Protein AF-A0A497KRP1-F1 (afdb_monomer_lite)

Structure (mmCIF, N/CA/C/O backbone):
data_AF-A0A497KRP1-F1
#
_entry.id   AF-A0A497KRP1-F1
#
loop_
_atom_site.group_PDB
_atom_site.id
_atom_site.type_symbol
_atom_site.label_atom_id
_atom_site.label_alt_id
_atom_site.label_comp_id
_atom_site.label_asym_id
_atom_site.label_entity_id
_atom_site.label_seq_id
_atom_site.pdbx_PDB_ins_code
_atom_site.Cartn_x
_atom_site.Cartn_y
_atom_site.Cartn_z
_atom_site.occupancy
_atom_site.B_iso_or_equiv
_atom_site.auth_seq_id
_atom_site.auth_comp_id
_atom_site.auth_asym_id
_atom_site.auth_atom_id
_atom_site.pdbx_PDB_model_num
ATOM 1 N N . ALA A 1 1 ? 37.154 -18.684 -11.028 1.00 50.41 1 ALA A N 1
ATOM 2 C CA . ALA A 1 1 ? 38.562 -18.738 -10.590 1.00 50.41 1 ALA A CA 1
ATOM 3 C C . ALA A 1 1 ? 39.381 -19.399 -11.695 1.00 50.41 1 ALA A C 1
ATOM 5 O O . ALA A 1 1 ? 39.133 -20.554 -12.005 1.00 50.41 1 ALA A O 1
ATOM 6 N N . GLN A 1 2 ? 40.271 -18.653 -12.354 1.00 56.44 2 GLN A N 1
ATOM 7 C CA . GLN A 1 2 ? 41.073 -19.099 -13.508 1.00 56.44 2 GLN A CA 1
ATOM 8 C C . GLN A 1 2 ? 42.288 -19.962 -13.089 1.00 56.44 2 GLN A C 1
ATOM 10 O O . GLN A 1 2 ? 43.414 -19.654 -13.456 1.00 56.44 2 GLN A O 1
ATOM 15 N N . GLY A 1 3 ? 42.087 -20.999 -12.268 1.00 60.97 3 GLY A N 1
ATOM 16 C CA . GLY A 1 3 ? 43.097 -22.048 -12.039 1.00 60.97 3 GLY A CA 1
ATOM 17 C C . GLY A 1 3 ? 44.473 -21.628 -11.487 1.00 60.97 3 GLY A C 1
ATOM 18 O O . GLY A 1 3 ? 45.432 -22.361 -11.693 1.00 60.97 3 GLY A O 1
ATOM 19 N N . LYS A 1 4 ? 44.608 -20.478 -10.809 1.00 7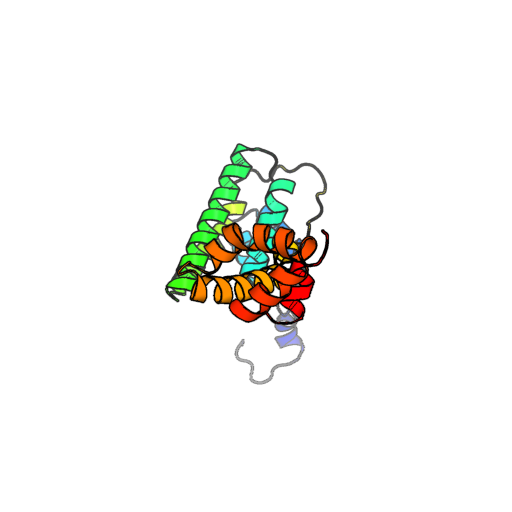1.50 4 LYS A N 1
ATOM 20 C CA . LYS A 1 4 ? 45.871 -20.051 -10.173 1.00 71.50 4 LYS A CA 1
ATOM 21 C C . LYS A 1 4 ? 45.960 -20.546 -8.724 1.00 71.50 4 LYS A C 1
ATOM 23 O O . LYS A 1 4 ? 44.996 -20.394 -7.979 1.00 71.50 4 LYS A O 1
ATOM 28 N N . GLU A 1 5 ? 47.126 -21.052 -8.316 1.00 73.06 5 GLU A N 1
ATOM 29 C CA . GLU A 1 5 ? 47.399 -21.511 -6.938 1.00 73.06 5 GLU A CA 1
ATOM 30 C C . GLU A 1 5 ? 47.627 -20.363 -5.934 1.00 73.06 5 GLU A C 1
ATOM 32 O O . GLU A 1 5 ? 47.455 -20.549 -4.733 1.00 73.06 5 GLU A O 1
ATOM 37 N N . ILE A 1 6 ? 47.970 -19.157 -6.408 1.00 76.75 6 ILE A N 1
ATOM 38 C CA . ILE A 1 6 ? 48.164 -17.959 -5.577 1.00 76.75 6 ILE A CA 1
ATOM 39 C C . ILE A 1 6 ? 47.426 -16.785 -6.228 1.00 76.75 6 ILE A C 1
ATOM 41 O O . ILE A 1 6 ? 47.670 -16.460 -7.391 1.00 76.75 6 ILE A O 1
ATOM 45 N N . LEU A 1 7 ? 46.529 -16.143 -5.476 1.00 74.00 7 LEU A N 1
ATOM 46 C CA . LEU A 1 7 ? 45.742 -14.988 -5.920 1.00 74.00 7 LEU A CA 1
ATOM 47 C C . LEU A 1 7 ? 46.364 -13.684 -5.402 1.00 74.00 7 LEU A C 1
ATOM 49 O O . LEU A 1 7 ? 46.589 -13.543 -4.200 1.00 74.00 7 LEU A O 1
ATOM 53 N N . ARG A 1 8 ? 46.617 -12.717 -6.294 1.00 81.69 8 ARG A N 1
ATOM 54 C CA . ARG A 1 8 ? 47.065 -11.357 -5.938 1.00 81.69 8 ARG A CA 1
ATOM 55 C C . ARG A 1 8 ? 45.889 -10.377 -5.970 1.00 81.69 8 ARG A C 1
ATOM 57 O O . ARG A 1 8 ? 44.869 -10.640 -6.599 1.00 81.69 8 ARG A O 1
ATOM 64 N N . PHE A 1 9 ? 46.031 -9.221 -5.314 1.00 69.06 9 PHE A N 1
ATOM 65 C CA . PHE A 1 9 ? 44.979 -8.189 -5.244 1.00 69.06 9 PHE A CA 1
ATOM 66 C C . PHE A 1 9 ? 44.456 -7.766 -6.629 1.00 69.06 9 PHE A C 1
ATOM 68 O O . PHE A 1 9 ? 43.258 -7.571 -6.811 1.00 69.06 9 PHE A O 1
ATOM 75 N N . GLU A 1 10 ? 45.341 -7.685 -7.621 1.00 76.50 10 GLU A N 1
ATOM 76 C CA . GLU A 1 10 ? 45.006 -7.342 -9.007 1.00 76.50 10 GLU A CA 1
ATOM 77 C C . GLU A 1 10 ? 44.124 -8.406 -9.686 1.00 76.50 10 GLU A C 1
ATOM 79 O O . GLU A 1 10 ? 43.201 -8.057 -10.421 1.00 76.50 10 GLU A O 1
ATOM 84 N N . ASP A 1 11 ? 44.321 -9.693 -9.368 1.00 75.25 11 ASP A N 1
ATOM 85 C CA . ASP A 1 11 ? 43.540 -10.813 -9.920 1.00 75.25 11 ASP A CA 1
ATOM 86 C C . ASP A 1 11 ? 42.081 -10.819 -9.428 1.00 75.25 11 ASP A C 1
ATOM 88 O O . ASP A 1 11 ? 41.206 -11.427 -10.049 1.00 75.25 11 ASP A O 1
ATOM 92 N N . VAL A 1 12 ? 41.814 -10.140 -8.307 1.00 69.00 12 VAL A N 1
ATOM 93 C CA . VAL A 1 12 ? 40.484 -9.985 -7.697 1.00 69.00 12 VAL A CA 1
ATOM 94 C C . VAL A 1 12 ? 39.969 -8.544 -7.764 1.00 69.00 12 VAL A C 1
ATOM 96 O O . VAL A 1 12 ? 38.875 -8.258 -7.282 1.00 69.00 12 VAL A O 1
ATOM 99 N N . ALA A 1 13 ? 40.699 -7.621 -8.397 1.00 65.25 13 ALA A N 1
ATOM 100 C CA . ALA A 1 13 ? 40.315 -6.211 -8.467 1.00 65.25 13 ALA A CA 1
ATOM 101 C C . ALA A 1 13 ? 39.006 -5.984 -9.245 1.00 65.25 13 ALA A C 1
ATOM 103 O O . ALA A 1 13 ? 38.266 -5.052 -8.940 1.00 65.25 13 ALA A O 1
ATOM 104 N N . TRP A 1 14 ? 38.671 -6.859 -10.197 1.00 64.25 14 TRP A N 1
ATOM 105 C CA . TRP A 1 14 ? 37.387 -6.840 -10.911 1.00 64.25 14 TRP A CA 1
ATOM 106 C C . TRP A 1 14 ? 36.207 -7.324 -10.045 1.00 64.25 14 TRP A C 1
ATOM 108 O O . TRP A 1 14 ? 35.081 -6.898 -10.272 1.00 64.25 14 TRP A O 1
ATOM 118 N N . LEU A 1 15 ? 36.451 -8.138 -9.006 1.00 59.78 15 LEU A N 1
ATOM 119 C CA . LEU A 1 15 ? 35.446 -8.503 -7.990 1.00 59.78 15 LEU A CA 1
ATOM 120 C C . LEU A 1 15 ? 35.182 -7.360 -6.995 1.00 59.78 15 LEU A C 1
ATOM 122 O O . LEU A 1 15 ? 34.272 -7.444 -6.170 1.00 59.78 15 LEU A O 1
ATOM 126 N N . ARG A 1 16 ? 35.981 -6.285 -7.041 1.00 45.50 16 ARG A N 1
ATOM 127 C CA . ARG A 1 16 ? 35.867 -5.141 -6.125 1.00 45.50 16 ARG A CA 1
ATOM 128 C C . ARG A 1 16 ? 34.567 -4.364 -6.323 1.00 45.50 16 ARG A C 1
ATOM 130 O O . ARG A 1 16 ? 34.104 -3.717 -5.381 1.00 45.50 16 ARG A O 1
ATOM 137 N N . SER A 1 17 ? 33.962 -4.417 -7.511 1.00 47.41 17 SER A N 1
ATOM 138 C CA . SER A 1 17 ? 32.607 -3.909 -7.705 1.00 47.41 17 SER A CA 1
ATOM 139 C C . SER A 1 17 ? 31.613 -4.896 -7.095 1.00 47.41 17 SER A C 1
ATOM 141 O O . SER A 1 17 ? 31.083 -5.767 -7.777 1.00 47.41 17 SER A O 1
ATOM 143 N N . ARG A 1 18 ? 31.354 -4.762 -5.790 1.00 43.72 18 ARG A N 1
ATOM 144 C CA . ARG A 1 18 ? 30.093 -5.255 -5.222 1.00 43.72 18 ARG A CA 1
ATOM 145 C C . ARG A 1 18 ? 28.957 -4.533 -5.933 1.00 43.72 18 ARG A C 1
ATOM 147 O O . ARG A 1 18 ? 29.081 -3.321 -6.141 1.00 43.72 18 ARG A O 1
ATOM 154 N N . ASP A 1 19 ? 27.872 -5.244 -6.234 1.00 47.62 19 ASP A N 1
ATOM 155 C CA . ASP A 1 19 ? 26.611 -4.607 -6.609 1.00 47.62 19 ASP A CA 1
ATOM 156 C C . ASP A 1 19 ? 26.302 -3.540 -5.562 1.00 47.62 19 ASP A C 1
ATOM 158 O O . ASP A 1 19 ? 26.076 -3.817 -4.377 1.00 47.62 19 ASP A O 1
ATOM 162 N N . ARG A 1 20 ? 26.426 -2.281 -5.981 1.00 45.97 20 ARG A N 1
ATOM 163 C CA . ARG A 1 20 ? 26.008 -1.161 -5.160 1.00 45.97 20 ARG A CA 1
ATOM 164 C C . ARG A 1 20 ? 24.508 -1.114 -5.328 1.00 45.97 20 ARG A C 1
ATOM 166 O O . ARG A 1 20 ? 24.042 -0.902 -6.440 1.00 45.97 20 ARG A O 1
ATOM 173 N N . LYS A 1 21 ? 23.795 -1.297 -4.221 1.00 51.28 21 LYS A N 1
ATOM 174 C CA . LYS A 1 21 ? 22.394 -0.909 -4.089 1.00 51.28 21 LYS A CA 1
ATOM 175 C C . LYS A 1 21 ? 22.201 0.446 -4.774 1.00 51.28 21 LYS A C 1
ATOM 177 O O . LYS A 1 21 ? 22.758 1.448 -4.314 1.00 51.28 21 LYS A O 1
ATOM 182 N N . GLU A 1 22 ? 21.521 0.455 -5.916 1.00 58.81 22 GLU A N 1
ATOM 183 C CA . GLU A 1 22 ? 21.252 1.701 -6.618 1.00 58.81 22 GLU A CA 1
ATOM 184 C C . GLU A 1 22 ? 20.203 2.474 -5.837 1.00 58.81 22 GLU A C 1
ATOM 186 O O . GLU A 1 22 ? 19.177 1.917 -5.454 1.00 58.81 22 GLU A O 1
ATOM 191 N N . VAL A 1 23 ? 20.451 3.769 -5.628 1.00 80.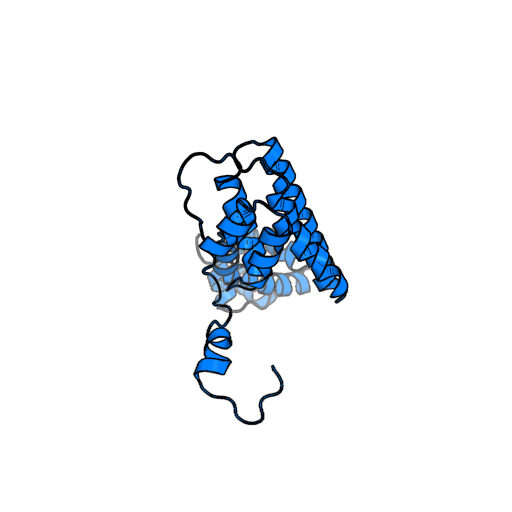94 23 VAL A N 1
ATOM 192 C CA . VAL A 1 23 ? 19.478 4.662 -4.990 1.00 80.94 23 VAL A CA 1
ATOM 193 C C . VAL A 1 23 ? 18.146 4.524 -5.723 1.00 80.94 23 VAL A C 1
ATOM 195 O O . VAL A 1 23 ? 18.112 4.597 -6.955 1.00 80.94 23 VAL A O 1
ATOM 198 N N . ILE A 1 24 ? 17.058 4.354 -4.974 1.00 88.38 24 ILE A N 1
ATOM 199 C CA . ILE A 1 24 ? 15.703 4.112 -5.490 1.00 88.38 24 ILE A CA 1
ATOM 200 C C . ILE A 1 24 ? 15.318 4.955 -6.720 1.00 88.38 24 ILE A C 1
ATOM 202 O O . ILE A 1 24 ? 14.735 4.440 -7.668 1.00 88.38 24 ILE A O 1
ATOM 206 N N . PHE A 1 25 ? 15.709 6.231 -6.788 1.00 89.94 25 PHE A N 1
ATOM 207 C CA . PHE A 1 25 ? 15.422 7.103 -7.936 1.00 89.94 25 PHE A CA 1
ATOM 208 C C . PHE A 1 25 ? 16.077 6.643 -9.246 1.00 89.94 25 PHE A C 1
ATOM 210 O O . PHE A 1 25 ? 15.486 6.780 -10.319 1.00 89.94 25 PHE A O 1
ATOM 217 N N . THR A 1 26 ? 17.292 6.096 -9.175 1.00 91.06 26 THR A N 1
ATOM 218 C CA . THR A 1 26 ? 17.979 5.509 -10.332 1.00 91.06 26 THR A CA 1
ATOM 219 C C . THR A 1 26 ? 17.278 4.225 -10.757 1.00 91.06 26 THR A C 1
ATOM 221 O O . THR A 1 26 ? 16.998 4.063 -11.945 1.00 91.06 26 THR A O 1
ATOM 224 N N . THR A 1 27 ? 16.894 3.383 -9.790 1.00 94.00 27 THR A N 1
ATOM 225 C CA . THR A 1 27 ? 16.103 2.169 -10.042 1.00 94.00 27 THR A CA 1
ATOM 226 C C . THR A 1 27 ? 14.805 2.510 -10.779 1.00 94.00 27 THR A C 1
ATOM 228 O O . THR A 1 27 ? 14.538 1.968 -11.851 1.00 94.00 27 THR A O 1
ATOM 231 N N . LEU A 1 28 ? 14.021 3.460 -10.259 1.00 94.81 28 LEU A N 1
ATOM 232 C CA . LEU A 1 28 ? 12.752 3.877 -10.862 1.00 94.81 28 LEU A CA 1
ATOM 233 C C . LEU A 1 28 ? 12.941 4.398 -12.282 1.00 94.81 28 LEU A C 1
ATOM 235 O O . LEU A 1 28 ? 12.191 4.025 -13.180 1.00 94.81 28 LEU A O 1
ATOM 239 N N . ARG A 1 29 ? 13.981 5.205 -12.518 1.00 93.38 29 ARG A N 1
ATOM 240 C CA . ARG A 1 29 ? 14.304 5.680 -13.866 1.00 93.38 29 ARG A CA 1
ATOM 241 C C . ARG A 1 29 ? 14.625 4.522 -14.809 1.00 93.38 29 ARG A C 1
ATOM 243 O O . ARG A 1 29 ? 14.133 4.517 -15.935 1.00 93.38 29 ARG A O 1
ATOM 250 N N . ARG A 1 30 ? 15.425 3.551 -14.362 1.00 94.06 30 ARG A N 1
ATOM 251 C CA . ARG A 1 30 ? 15.794 2.372 -15.159 1.00 94.06 30 ARG A CA 1
ATOM 252 C C . ARG A 1 30 ? 14.604 1.473 -15.462 1.00 94.06 30 ARG A C 1
ATOM 254 O O . ARG A 1 30 ? 14.607 0.868 -16.524 1.00 94.06 30 ARG A O 1
ATOM 261 N N . ILE A 1 31 ? 13.606 1.410 -14.580 1.00 95.75 31 ILE A N 1
ATOM 262 C CA . ILE A 1 31 ? 12.354 0.684 -14.827 1.00 95.75 31 ILE A CA 1
ATOM 263 C C . ILE A 1 31 ? 11.475 1.472 -15.802 1.00 95.75 31 ILE A C 1
ATOM 265 O O . ILE A 1 31 ? 11.142 0.969 -16.870 1.00 95.75 31 ILE A O 1
ATOM 269 N N . PHE A 1 32 ? 11.137 2.724 -15.481 1.00 95.00 32 PHE A N 1
ATOM 270 C CA . PHE A 1 32 ? 10.164 3.516 -16.244 1.00 95.00 32 PHE A CA 1
ATOM 271 C C . PHE A 1 32 ? 10.622 3.738 -17.685 1.00 95.00 32 PHE A C 1
ATOM 273 O O . PHE A 1 32 ? 9.818 3.656 -18.611 1.00 95.00 32 PHE A O 1
ATOM 280 N N . TYR A 1 33 ? 11.920 3.983 -17.875 1.00 94.12 33 TYR A N 1
ATOM 281 C CA . TYR A 1 33 ? 12.516 4.311 -19.167 1.00 94.12 33 TYR A CA 1
ATOM 282 C C . TYR A 1 33 ? 13.366 3.168 -19.741 1.00 94.12 33 TYR A C 1
ATOM 284 O O . TYR A 1 33 ? 14.250 3.413 -20.562 1.00 94.12 33 TYR A O 1
ATOM 292 N N . ALA A 1 34 ? 13.131 1.922 -19.317 1.00 92.31 34 ALA A N 1
ATOM 293 C CA . ALA A 1 34 ? 13.900 0.779 -19.800 1.00 92.31 34 ALA A CA 1
ATOM 294 C C . ALA A 1 34 ? 13.788 0.629 -21.327 1.00 92.31 34 ALA A C 1
ATOM 296 O O . ALA A 1 34 ? 12.692 0.538 -21.877 1.00 92.31 34 ALA A O 1
ATOM 297 N N . GLY A 1 35 ? 14.927 0.533 -22.017 1.00 87.81 35 GLY A N 1
ATOM 298 C CA . GLY A 1 35 ? 14.961 0.196 -23.446 1.00 87.81 35 GLY A CA 1
ATOM 299 C C . GLY A 1 35 ? 14.739 -1.294 -23.731 1.00 87.81 35 GLY A C 1
ATOM 300 O O . GLY A 1 35 ? 14.474 -1.670 -24.869 1.00 87.81 35 GLY A O 1
ATOM 301 N N . SER A 1 36 ? 14.844 -2.149 -22.710 1.00 92.38 36 SER A N 1
ATOM 302 C CA . SER A 1 36 ? 14.670 -3.597 -22.820 1.00 92.38 36 SER A CA 1
ATOM 303 C C . SER A 1 36 ? 14.009 -4.184 -21.572 1.00 92.38 36 SER A C 1
ATOM 305 O O . SER A 1 36 ? 14.189 -3.689 -20.458 1.00 92.38 36 SER A O 1
ATOM 307 N N . ILE A 1 37 ? 13.295 -5.296 -21.763 1.00 92.19 37 ILE A N 1
ATOM 308 C CA . ILE A 1 37 ? 12.678 -6.092 -20.688 1.00 92.19 37 ILE A CA 1
ATOM 309 C C . ILE A 1 37 ? 13.733 -6.509 -19.657 1.00 92.19 37 ILE A C 1
ATOM 311 O O . ILE A 1 37 ? 13.555 -6.322 -18.457 1.00 92.19 37 ILE A O 1
ATOM 315 N N . THR A 1 38 ? 14.872 -7.018 -20.129 1.00 93.69 38 THR A N 1
ATOM 316 C CA . THR A 1 38 ? 15.978 -7.456 -19.269 1.00 93.69 38 THR A CA 1
ATOM 317 C C . THR A 1 38 ? 16.548 -6.317 -18.428 1.00 93.69 38 THR A C 1
ATOM 319 O O . THR A 1 38 ? 16.906 -6.538 -17.274 1.00 93.69 38 THR A O 1
ATOM 322 N N . GLY A 1 39 ? 16.593 -5.096 -18.970 1.00 93.25 39 GLY A N 1
ATOM 323 C CA . GLY A 1 39 ? 17.032 -3.908 -18.242 1.00 93.25 39 GLY A CA 1
ATOM 324 C C . GLY A 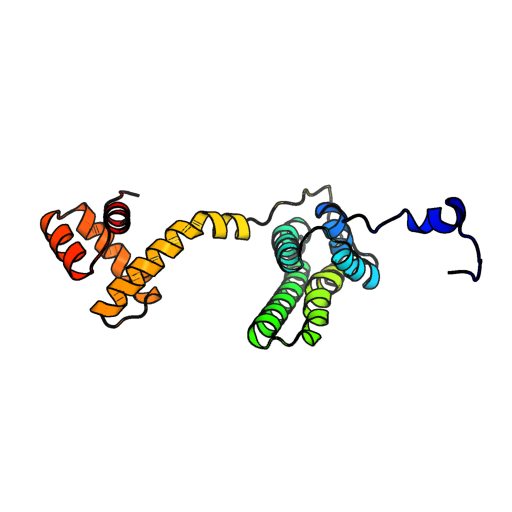1 39 ? 16.103 -3.550 -17.082 1.00 93.25 39 GLY A C 1
ATOM 325 O O . GLY A 1 39 ? 16.591 -3.275 -15.986 1.00 93.25 39 GLY A O 1
ATOM 326 N N . ALA A 1 40 ? 14.785 -3.612 -17.302 1.00 94.06 40 ALA A N 1
ATOM 327 C CA . ALA A 1 40 ? 13.783 -3.354 -16.266 1.00 94.06 40 ALA A CA 1
ATOM 328 C C . ALA A 1 40 ? 13.836 -4.401 -15.141 1.00 94.06 40 ALA A C 1
ATOM 330 O O . ALA A 1 40 ? 13.876 -4.042 -13.965 1.00 94.06 40 ALA A O 1
ATOM 331 N N . LEU A 1 41 ? 13.909 -5.688 -15.500 1.00 94.62 41 LEU A N 1
ATOM 332 C CA . LEU A 1 41 ? 13.995 -6.789 -14.533 1.00 94.62 41 LEU A CA 1
ATOM 333 C C . LEU A 1 41 ? 15.255 -6.692 -13.671 1.00 94.62 41 LEU A C 1
ATOM 335 O O . LEU A 1 41 ? 15.201 -6.839 -12.452 1.00 94.62 41 LEU A O 1
ATOM 339 N N . ARG A 1 42 ? 16.396 -6.399 -14.303 1.00 93.56 42 ARG A N 1
ATOM 340 C CA . ARG A 1 42 ? 17.677 -6.253 -13.609 1.00 93.56 42 ARG A CA 1
ATOM 341 C C . ARG A 1 42 ? 17.672 -5.074 -12.635 1.00 93.56 42 ARG A C 1
ATOM 343 O O . ARG A 1 42 ? 18.225 -5.190 -11.549 1.00 93.56 42 ARG A O 1
ATOM 350 N N . ALA A 1 43 ? 16.999 -3.974 -12.978 1.00 93.81 43 ALA A N 1
ATOM 351 C CA . ALA A 1 43 ? 16.863 -2.834 -12.074 1.00 93.81 43 ALA A CA 1
ATOM 352 C C . ALA A 1 43 ? 16.149 -3.213 -10.761 1.00 93.81 43 ALA A C 1
ATOM 354 O O . ALA A 1 43 ? 16.592 -2.799 -9.695 1.00 93.81 43 ALA A O 1
ATOM 355 N N . ALA A 1 44 ? 15.108 -4.056 -10.805 1.00 92.94 44 ALA A N 1
ATOM 356 C CA . ALA A 1 44 ? 14.465 -4.555 -9.582 1.00 92.94 44 ALA A CA 1
ATOM 357 C C . ALA A 1 44 ? 15.353 -5.487 -8.747 1.00 92.94 44 ALA A C 1
ATOM 359 O O . ALA A 1 44 ? 15.165 -5.570 -7.539 1.00 92.94 44 ALA A O 1
ATOM 360 N N . GLN A 1 45 ? 16.314 -6.185 -9.353 1.00 90.06 45 GLN A N 1
ATOM 361 C CA . GLN A 1 45 ? 17.255 -7.039 -8.617 1.00 90.06 45 GLN A CA 1
ATOM 362 C C . GLN A 1 45 ? 18.352 -6.227 -7.910 1.00 90.06 45 GLN A C 1
ATOM 364 O O . GLN A 1 45 ? 18.856 -6.646 -6.873 1.00 90.06 45 GLN A O 1
ATOM 369 N N . GLU A 1 46 ? 18.710 -5.065 -8.462 1.00 90.12 46 GLU A N 1
ATOM 370 C CA . GLU A 1 46 ? 19.801 -4.198 -7.986 1.00 90.12 46 GLU A CA 1
ATOM 371 C C . GLU A 1 46 ? 19.322 -3.067 -7.052 1.00 90.12 46 GLU A C 1
ATOM 373 O O . GLU A 1 46 ? 20.119 -2.241 -6.592 1.00 90.12 46 GLU A O 1
ATOM 378 N N . THR A 1 47 ? 18.017 -3.016 -6.774 1.00 90.75 47 THR A N 1
ATOM 379 C CA . THR A 1 47 ? 17.390 -1.963 -5.970 1.00 90.75 47 THR A CA 1
ATOM 380 C C . THR A 1 47 ? 17.809 -2.003 -4.494 1.00 90.75 47 THR A C 1
ATOM 382 O O . THR A 1 47 ? 18.168 -3.043 -3.935 1.00 90.75 47 THR A O 1
ATOM 385 N N . ASP A 1 48 ? 17.780 -0.843 -3.836 1.00 88.00 48 ASP A N 1
ATOM 386 C CA . ASP A 1 48 ? 18.164 -0.683 -2.436 1.00 88.00 48 ASP A CA 1
ATOM 387 C C . ASP A 1 48 ? 17.052 -1.015 -1.426 1.00 88.00 48 ASP A C 1
ATOM 389 O O . ASP A 1 48 ? 17.365 -1.309 -0.261 1.00 88.00 48 ASP A O 1
ATOM 393 N N . VAL A 1 49 ? 15.798 -1.026 -1.884 1.00 91.06 49 VAL A N 1
ATOM 394 C CA . VAL A 1 49 ? 14.578 -1.316 -1.114 1.00 91.06 49 VAL A CA 1
ATOM 395 C C . VAL A 1 49 ? 14.084 -2.755 -1.319 1.00 91.06 49 VAL A C 1
ATOM 397 O O . VAL A 1 49 ? 14.555 -3.472 -2.193 1.00 91.06 49 VAL A O 1
ATOM 400 N N . ASP A 1 50 ? 13.143 -3.221 -0.503 1.00 94.06 50 ASP A N 1
ATOM 401 C CA . ASP A 1 50 ? 12.444 -4.479 -0.783 1.00 94.06 50 ASP A CA 1
ATOM 402 C C . ASP A 1 50 ? 11.405 -4.310 -1.910 1.00 94.06 50 ASP A C 1
ATOM 404 O O . ASP A 1 50 ? 11.063 -3.198 -2.314 1.00 94.06 50 ASP A O 1
ATOM 408 N N . LEU A 1 51 ? 10.898 -5.426 -2.436 1.00 95.62 51 LEU A N 1
ATOM 409 C CA . LEU A 1 51 ? 10.027 -5.415 -3.615 1.00 95.62 51 LEU A CA 1
ATOM 410 C C . LEU A 1 51 ? 8.643 -4.819 -3.331 1.00 95.62 51 LEU A C 1
ATOM 412 O O . LEU A 1 51 ? 8.082 -4.173 -4.212 1.00 95.62 51 LEU A O 1
ATOM 416 N N . ASP A 1 52 ? 8.130 -4.952 -2.106 1.00 95.25 52 ASP A N 1
ATOM 417 C CA . ASP A 1 52 ? 6.869 -4.319 -1.705 1.00 95.25 52 ASP A CA 1
ATOM 418 C C . ASP A 1 52 ? 7.019 -2.801 -1.625 1.00 95.25 52 ASP A C 1
ATOM 420 O O . ASP A 1 52 ? 6.160 -2.057 -2.100 1.00 95.25 52 ASP A O 1
ATOM 424 N N . MET A 1 53 ? 8.142 -2.327 -1.088 1.00 95.56 53 MET A N 1
ATOM 425 C CA . MET A 1 53 ? 8.479 -0.910 -1.117 1.00 95.56 53 MET A CA 1
ATOM 426 C C . MET A 1 53 ? 8.681 -0.412 -2.555 1.00 95.56 53 MET A C 1
ATOM 428 O O . MET A 1 53 ? 8.191 0.663 -2.901 1.00 95.56 53 MET A O 1
ATOM 432 N N . LEU A 1 54 ? 9.361 -1.182 -3.413 1.00 97.06 54 LEU A N 1
ATOM 433 C CA . LEU A 1 54 ? 9.546 -0.838 -4.825 1.00 97.06 54 LEU A CA 1
ATOM 434 C C . LEU A 1 54 ? 8.200 -0.698 -5.554 1.00 97.06 54 LEU A C 1
ATOM 436 O O . LEU A 1 54 ? 8.016 0.281 -6.277 1.00 97.06 54 LEU A O 1
ATOM 440 N N . LEU A 1 55 ? 7.250 -1.613 -5.331 1.00 97.50 55 LEU A N 1
ATOM 441 C CA . LEU A 1 55 ? 5.897 -1.526 -5.888 1.00 97.50 55 LEU A CA 1
ATOM 442 C C . LEU A 1 55 ? 5.210 -0.210 -5.493 1.00 97.50 55 LEU A C 1
ATOM 444 O O . LEU A 1 55 ? 4.660 0.478 -6.351 1.00 97.50 55 LEU A O 1
ATOM 448 N N . GLU A 1 56 ? 5.282 0.174 -4.217 1.00 97.00 56 GLU A N 1
ATOM 449 C CA . GLU A 1 56 ? 4.697 1.424 -3.710 1.00 97.00 56 GLU A CA 1
ATOM 450 C C . GLU A 1 56 ? 5.350 2.667 -4.339 1.00 97.00 56 GLU A C 1
ATOM 452 O O . GLU A 1 56 ? 4.661 3.631 -4.684 1.00 97.00 56 GLU A O 1
ATOM 457 N N . TRP A 1 57 ? 6.671 2.646 -4.551 1.00 97.38 57 TRP A N 1
ATOM 458 C CA . TRP A 1 57 ? 7.377 3.707 -5.278 1.00 97.38 57 TRP A CA 1
ATOM 459 C C . TRP A 1 57 ? 6.938 3.810 -6.735 1.00 97.38 57 TRP A C 1
ATOM 461 O O . TRP A 1 57 ? 6.730 4.920 -7.228 1.00 97.38 57 TRP A O 1
ATOM 471 N N . ILE A 1 58 ? 6.800 2.678 -7.422 1.00 97.56 58 ILE A N 1
ATOM 472 C CA . ILE A 1 58 ? 6.352 2.639 -8.813 1.00 97.56 58 ILE A CA 1
ATOM 473 C C . ILE A 1 58 ? 4.918 3.176 -8.910 1.00 97.56 58 ILE A C 1
ATOM 475 O O . ILE A 1 58 ? 4.673 4.090 -9.696 1.00 97.56 58 ILE A O 1
ATOM 479 N N . TYR A 1 59 ? 4.010 2.689 -8.060 1.00 97.44 59 TYR A N 1
ATOM 480 C CA . TYR A 1 59 ? 2.606 3.104 -8.011 1.00 97.44 59 TYR A CA 1
ATOM 481 C C . TYR A 1 59 ? 2.433 4.609 -7.775 1.00 97.44 59 TYR A C 1
ATOM 483 O O . TYR A 1 59 ? 1.727 5.271 -8.535 1.00 97.44 59 TYR A O 1
ATOM 491 N N . GLU A 1 60 ? 3.110 5.174 -6.768 1.00 96.81 60 GLU A N 1
ATOM 492 C CA . GLU A 1 60 ? 3.026 6.610 -6.471 1.00 96.81 60 GLU A CA 1
ATOM 493 C C . GLU A 1 60 ? 3.520 7.459 -7.646 1.00 96.81 60 GLU A C 1
ATOM 495 O O . GLU A 1 60 ? 2.967 8.521 -7.931 1.00 96.81 60 GLU A O 1
ATOM 500 N N . ASN A 1 61 ? 4.583 7.013 -8.323 1.00 96.25 61 ASN A N 1
ATOM 501 C CA . ASN A 1 61 ? 5.272 7.857 -9.288 1.00 96.25 61 ASN A CA 1
ATOM 502 C C . ASN A 1 61 ? 4.720 7.773 -10.705 1.00 96.25 61 ASN A C 1
ATOM 504 O O . ASN A 1 61 ? 4.882 8.715 -11.482 1.00 96.25 61 ASN A O 1
ATOM 508 N N . LEU A 1 62 ? 4.048 6.683 -11.048 1.00 95.38 62 LEU A N 1
ATOM 509 C CA . LEU A 1 62 ? 3.615 6.425 -12.411 1.00 95.38 62 LEU A CA 1
ATOM 510 C C . LEU A 1 62 ? 2.762 7.543 -13.040 1.00 95.38 62 LEU A C 1
ATOM 512 O O . LEU A 1 62 ? 3.128 8.007 -14.122 1.00 95.38 62 LEU A O 1
ATOM 516 N N . PRO A 1 63 ? 1.718 8.076 -12.369 1.00 95.25 63 PRO A N 1
ATOM 517 C CA . PRO A 1 63 ? 0.880 9.152 -12.919 1.00 95.25 63 PRO A CA 1
ATOM 518 C C . PRO A 1 63 ? 1.638 10.464 -13.168 1.00 95.25 63 PRO A C 1
ATOM 520 O O . PRO A 1 63 ? 1.217 11.334 -13.942 1.00 95.25 63 PRO A O 1
ATOM 523 N N . TYR A 1 64 ? 2.777 10.658 -12.496 1.00 94.12 64 TYR A N 1
ATOM 524 C CA . TYR A 1 64 ? 3.600 11.834 -12.741 1.00 94.12 64 TYR A CA 1
ATOM 525 C C . TYR A 1 64 ? 4.392 11.715 -14.042 1.00 94.12 64 TYR A C 1
ATOM 527 O O . TYR A 1 64 ? 4.636 12.756 -14.646 1.00 94.12 64 TYR A O 1
ATOM 535 N N . HIS A 1 65 ? 4.724 10.503 -14.496 1.00 94.69 65 HIS A N 1
ATOM 536 C CA . HIS A 1 65 ? 5.519 10.251 -15.702 1.00 94.69 65 HIS A CA 1
ATOM 537 C C . HIS A 1 65 ? 4.667 9.880 -16.923 1.00 94.69 65 HIS A C 1
ATOM 539 O O . HIS A 1 65 ? 4.909 10.399 -18.011 1.00 94.69 65 HIS A O 1
ATOM 545 N N . VAL A 1 66 ? 3.657 9.027 -16.750 1.00 95.12 66 VAL A N 1
ATOM 546 C CA . VAL A 1 66 ? 2.760 8.590 -17.828 1.00 95.12 66 VAL A CA 1
ATOM 547 C C . VAL A 1 66 ? 1.592 9.569 -17.919 1.00 95.12 66 VAL A C 1
ATOM 549 O O . VAL A 1 66 ? 0.742 9.618 -17.032 1.00 95.12 66 VAL A O 1
ATOM 552 N N . LYS A 1 67 ? 1.601 10.421 -18.951 1.00 92.75 67 LYS A N 1
ATOM 553 C CA . LYS A 1 67 ? 0.607 11.498 -19.128 1.00 92.75 67 LYS A CA 1
ATOM 554 C C . LYS A 1 67 ? -0.546 11.135 -20.041 1.00 92.75 67 LYS A C 1
ATOM 556 O O . LYS A 1 67 ? -1.619 11.711 -19.888 1.00 92.75 67 LYS A O 1
ATOM 561 N N . ASP A 1 68 ? -0.315 10.221 -20.974 1.00 95.19 68 ASP A N 1
ATOM 562 C CA . ASP A 1 68 ? -1.378 9.707 -21.817 1.00 95.19 68 ASP A CA 1
ATOM 563 C C . ASP A 1 68 ? -2.319 8.819 -20.976 1.00 95.19 68 ASP A C 1
ATOM 565 O O . ASP A 1 68 ? -1.833 7.918 -20.286 1.00 95.19 68 ASP A O 1
ATOM 569 N N . PRO A 1 69 ? -3.641 9.077 -20.967 1.00 96.12 69 PRO A N 1
ATOM 570 C CA . PRO A 1 69 ? -4.578 8.312 -20.149 1.00 96.12 69 PRO A CA 1
ATOM 571 C C . PRO A 1 69 ? -4.670 6.827 -20.516 1.00 96.12 69 PRO A C 1
ATOM 573 O O . PRO A 1 69 ? -4.864 6.005 -19.620 1.00 96.12 69 PRO A O 1
ATOM 576 N N . GLU A 1 70 ? -4.536 6.471 -21.796 1.00 97.44 70 GLU A N 1
ATOM 577 C CA . GLU A 1 70 ? -4.616 5.077 -22.249 1.00 97.44 70 GLU A CA 1
ATOM 578 C C . GLU A 1 70 ? -3.358 4.310 -21.832 1.00 97.44 70 GLU A C 1
ATOM 580 O O . GLU A 1 70 ? -3.450 3.217 -21.268 1.00 97.44 70 GLU A O 1
ATOM 585 N N . GLU A 1 71 ? -2.180 4.915 -22.003 1.00 97.69 71 GLU A N 1
ATOM 586 C CA . GLU A 1 71 ? -0.917 4.359 -21.505 1.00 97.69 71 GLU A CA 1
ATOM 587 C C . GLU A 1 71 ? -0.898 4.259 -19.973 1.00 97.69 71 GLU A C 1
ATOM 589 O O . GLU A 1 71 ? -0.397 3.283 -19.406 1.00 97.69 71 GLU A O 1
ATOM 594 N N . LEU A 1 72 ? -1.455 5.254 -19.275 1.00 97.31 72 LEU A N 1
ATOM 595 C CA . LEU A 1 72 ? -1.567 5.227 -17.818 1.00 97.31 72 LEU A CA 1
ATOM 596 C C . LEU A 1 72 ? -2.480 4.083 -17.366 1.00 97.31 72 LEU A C 1
ATOM 598 O O . LEU A 1 72 ? -2.144 3.374 -16.422 1.00 97.31 72 LEU A O 1
ATOM 602 N N . ALA A 1 73 ? -3.604 3.862 -18.048 1.00 98.38 73 ALA A N 1
ATOM 603 C CA . ALA A 1 73 ? -4.475 2.728 -17.763 1.00 98.38 73 ALA A CA 1
ATOM 604 C C . ALA A 1 73 ? -3.750 1.391 -17.991 1.00 98.38 73 ALA A C 1
ATOM 606 O O . ALA A 1 73 ? -3.771 0.528 -17.115 1.00 98.38 73 ALA A O 1
ATOM 607 N N . ALA A 1 74 ? -3.045 1.239 -19.117 1.00 98.38 74 ALA A N 1
ATOM 608 C CA . ALA A 1 74 ? -2.307 0.017 -19.440 1.00 98.38 74 ALA A CA 1
ATOM 609 C C . ALA A 1 74 ? -1.197 -0.289 -18.420 1.00 98.38 74 ALA A C 1
ATOM 611 O O . ALA A 1 74 ? -1.033 -1.421 -17.967 1.00 98.38 74 ALA A O 1
ATOM 612 N N . THR A 1 75 ? -0.442 0.728 -18.015 1.00 97.88 75 THR A N 1
ATOM 613 C CA . THR A 1 75 ? 0.608 0.579 -17.001 1.00 97.88 75 THR A CA 1
ATOM 614 C C . THR A 1 75 ? 0.053 0.315 -15.598 1.00 97.88 75 THR A C 1
ATOM 616 O O . THR A 1 75 ? 0.633 -0.482 -14.857 1.00 97.88 75 THR A O 1
ATOM 619 N N . MET A 1 76 ? -1.083 0.917 -15.233 1.00 98.12 76 MET A N 1
ATOM 620 C CA . MET A 1 76 ? -1.779 0.625 -13.976 1.00 98.12 76 MET A CA 1
ATOM 621 C C . MET A 1 76 ? -2.352 -0.794 -13.944 1.00 98.12 76 MET A C 1
ATOM 623 O O . MET A 1 76 ? -2.282 -1.438 -12.900 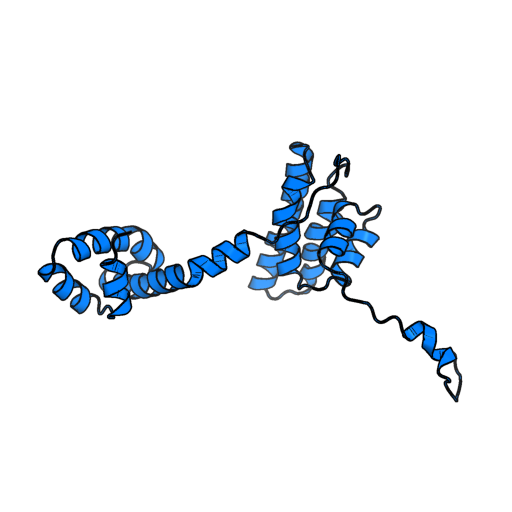1.00 98.12 76 MET A O 1
ATOM 627 N N . GLU A 1 77 ? -2.837 -1.316 -15.072 1.00 98.56 77 GLU A N 1
ATOM 628 C CA . GLU A 1 77 ? -3.281 -2.712 -15.186 1.00 98.56 77 GLU A CA 1
ATOM 629 C C . GLU A 1 77 ? -2.134 -3.684 -14.867 1.00 98.56 77 GLU A C 1
ATOM 631 O O . GLU A 1 77 ? -2.312 -4.648 -14.124 1.00 98.56 77 GLU A O 1
ATOM 636 N N . MET A 1 78 ? -0.916 -3.394 -15.339 1.00 98.50 78 MET A N 1
ATOM 637 C CA . MET A 1 78 ? 0.260 -4.200 -14.994 1.00 98.50 78 MET A CA 1
ATOM 638 C C . MET A 1 78 ? 0.561 -4.165 -13.490 1.00 98.50 78 MET A C 1
ATOM 640 O O . MET A 1 78 ? 0.865 -5.201 -12.901 1.00 98.50 78 MET A O 1
ATOM 644 N N . LEU A 1 79 ? 0.428 -3.012 -12.828 1.00 97.88 79 LEU A N 1
ATOM 645 C CA . LEU A 1 79 ? 0.589 -2.940 -11.370 1.00 97.88 79 LEU A CA 1
ATOM 646 C C . LEU A 1 79 ? -0.526 -3.657 -10.611 1.00 97.88 79 LEU A C 1
ATOM 6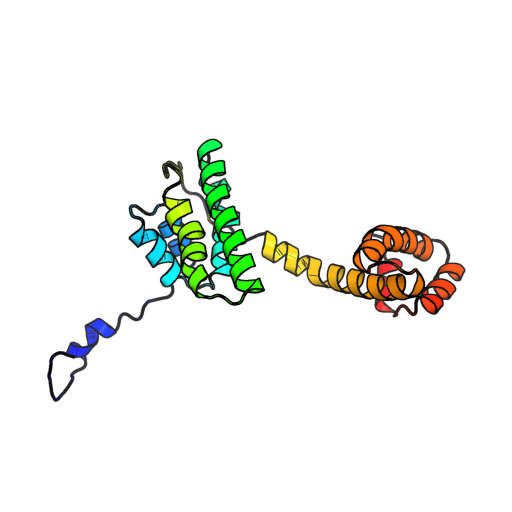48 O O . LEU A 1 79 ? -0.252 -4.295 -9.596 1.00 97.88 79 LEU A O 1
ATOM 652 N N . ALA A 1 80 ? -1.761 -3.594 -11.105 1.00 98.31 80 ALA A N 1
ATOM 653 C CA . ALA A 1 80 ? -2.879 -4.328 -10.529 1.00 98.31 80 ALA A CA 1
ATOM 654 C C . ALA A 1 80 ? -2.637 -5.843 -10.606 1.00 98.31 80 ALA A C 1
ATOM 656 O O . ALA A 1 80 ? -2.802 -6.548 -9.609 1.00 98.31 80 ALA A O 1
ATOM 657 N N . LEU A 1 81 ? -2.157 -6.343 -11.751 1.00 98.50 81 LEU A N 1
ATOM 658 C CA . LEU A 1 81 ? -1.738 -7.737 -11.894 1.00 98.50 81 LEU A CA 1
ATOM 659 C C . LEU A 1 81 ? -0.603 -8.079 -10.924 1.00 98.50 81 LEU A C 1
ATOM 661 O O . LEU A 1 81 ? -0.677 -9.098 -10.238 1.00 98.50 81 LEU A O 1
ATOM 665 N N . ALA A 1 82 ? 0.411 -7.221 -10.802 1.00 98.44 82 ALA A N 1
ATOM 666 C CA . ALA A 1 82 ? 1.496 -7.417 -9.846 1.00 98.44 82 ALA A CA 1
ATOM 667 C C . ALA A 1 82 ? 0.977 -7.568 -8.399 1.00 98.44 82 ALA A C 1
ATOM 669 O O . ALA A 1 82 ? 1.361 -8.519 -7.714 1.00 98.44 82 ALA A O 1
ATOM 670 N N . ASP A 1 83 ? 0.057 -6.704 -7.953 1.00 97.81 83 ASP A N 1
ATOM 671 C CA . ASP A 1 83 ? -0.533 -6.763 -6.605 1.00 97.81 83 ASP A CA 1
ATOM 672 C C . ASP A 1 83 ? -1.426 -8.004 -6.404 1.00 97.81 83 ASP A C 1
ATOM 674 O O . ASP A 1 83 ? -1.407 -8.625 -5.340 1.00 97.81 83 ASP A O 1
ATOM 678 N N . VAL A 1 84 ? -2.135 -8.460 -7.443 1.00 98.31 84 VAL A N 1
ATOM 679 C CA . VAL A 1 84 ? -2.884 -9.731 -7.407 1.00 98.31 84 VAL A CA 1
ATOM 680 C C . VAL A 1 84 ? -1.939 -10.911 -7.161 1.00 98.31 84 VAL A C 1
ATOM 682 O O . VAL A 1 84 ? -2.219 -11.762 -6.311 1.00 98.31 84 VAL A O 1
ATOM 685 N N . TYR A 1 85 ? -0.808 -10.977 -7.872 1.00 98.31 85 TYR A N 1
ATOM 686 C CA . TYR A 1 85 ? 0.190 -12.030 -7.659 1.00 98.31 85 TYR A CA 1
ATOM 687 C C . TYR A 1 85 ? 0.865 -11.907 -6.291 1.00 98.31 85 TYR A C 1
ATOM 689 O O . TYR A 1 85 ? 1.033 -12.922 -5.617 1.00 98.31 85 TYR A O 1
ATOM 697 N N . ARG A 1 86 ? 1.150 -10.689 -5.824 1.00 97.81 86 ARG A N 1
ATOM 698 C CA . ARG A 1 86 ? 1.621 -10.428 -4.457 1.00 97.81 86 ARG A CA 1
ATOM 699 C C . ARG A 1 86 ? 0.650 -10.970 -3.403 1.00 97.81 86 ARG A C 1
ATOM 701 O O . ARG A 1 86 ? 1.067 -11.679 -2.489 1.00 97.81 86 ARG A O 1
ATOM 708 N N . GLY A 1 87 ? -0.651 -10.716 -3.555 1.00 97.81 87 GLY A N 1
ATOM 709 C CA . GLY A 1 87 ? -1.690 -11.254 -2.673 1.00 97.81 87 GLY A CA 1
ATOM 710 C C . GLY A 1 87 ? -1.771 -12.785 -2.707 1.00 97.81 87 GLY A C 1
ATOM 711 O O . GLY A 1 87 ? -1.908 -13.430 -1.663 1.00 97.81 87 GLY A O 1
ATOM 712 N N . ARG A 1 88 ? -1.623 -13.396 -3.890 1.00 97.88 88 ARG A N 1
ATOM 713 C CA . ARG A 1 88 ? -1.554 -14.861 -4.040 1.00 97.88 88 ARG A CA 1
ATOM 714 C C . ARG A 1 88 ? -0.328 -15.450 -3.348 1.00 97.88 88 ARG A C 1
ATOM 716 O O . ARG A 1 88 ? -0.476 -16.439 -2.638 1.00 97.88 88 ARG A O 1
ATOM 723 N N . ILE A 1 89 ? 0.847 -14.834 -3.484 1.00 98.00 89 ILE A N 1
ATOM 724 C CA . ILE A 1 89 ? 2.072 -15.259 -2.785 1.00 98.00 89 ILE A CA 1
ATOM 725 C C . ILE A 1 89 ? 1.851 -15.202 -1.272 1.00 98.00 89 ILE A C 1
ATOM 727 O O . ILE A 1 89 ? 2.088 -16.187 -0.579 1.00 98.00 89 ILE A O 1
ATOM 731 N N . ALA A 1 90 ? 1.319 -14.090 -0.756 1.00 96.31 90 ALA A N 1
ATOM 732 C CA . ALA A 1 90 ? 1.078 -13.923 0.676 1.00 96.31 90 ALA A CA 1
ATOM 733 C C . ALA A 1 90 ? 0.093 -14.962 1.245 1.00 96.31 90 ALA A C 1
ATOM 735 O O . ALA A 1 90 ? 0.275 -15.444 2.362 1.00 96.31 90 ALA A O 1
ATOM 736 N N . THR A 1 91 ? -0.938 -15.329 0.481 1.00 97.62 91 THR A N 1
ATOM 737 C CA . THR A 1 91 ? -1.980 -16.271 0.925 1.00 97.62 91 THR A CA 1
ATOM 738 C C . THR A 1 91 ? -1.586 -17.737 0.766 1.00 97.62 91 THR A C 1
ATOM 740 O O . THR A 1 91 ? -1.872 -18.538 1.651 1.00 97.62 91 THR A O 1
ATOM 743 N N . THR A 1 92 ? -0.931 -18.098 -0.338 1.00 97.44 92 THR A N 1
ATOM 744 C CA . THR A 1 92 ? -0.590 -19.496 -0.665 1.00 97.44 92 THR A CA 1
ATOM 745 C C . THR A 1 92 ? 0.816 -19.901 -0.234 1.00 97.44 92 THR A C 1
ATOM 747 O O . THR A 1 92 ? 1.093 -21.092 -0.140 1.00 97.44 92 THR A O 1
ATOM 750 N N . GLN A 1 93 ? 1.697 -18.929 0.030 1.00 96.31 93 GLN A N 1
ATOM 751 C CA . GLN A 1 93 ? 3.133 -19.132 0.258 1.00 96.31 93 GLN A CA 1
ATOM 752 C C . GLN A 1 93 ? 3.861 -19.789 -0.931 1.00 96.31 93 GLN A C 1
ATOM 754 O O . GLN A 1 93 ? 4.971 -20.299 -0.779 1.00 96.31 93 GLN A O 1
ATOM 759 N N . ASP A 1 94 ? 3.264 -19.764 -2.127 1.00 97.38 94 ASP A N 1
ATOM 760 C CA . ASP A 1 94 ? 3.900 -20.243 -3.351 1.00 97.38 94 ASP A CA 1
ATOM 761 C C . ASP A 1 94 ? 4.829 -19.170 -3.935 1.00 97.38 94 ASP A C 1
ATOM 763 O O . ASP A 1 94 ? 4.419 -18.259 -4.660 1.00 97.38 94 ASP A O 1
ATOM 767 N N . TRP A 1 95 ? 6.118 -19.294 -3.625 1.00 96.44 95 TRP A N 1
ATOM 768 C CA . TRP A 1 95 ? 7.160 -18.378 -4.087 1.00 96.44 95 TRP A CA 1
ATOM 769 C C . TRP A 1 95 ? 7.492 -18.521 -5.577 1.00 96.44 95 TRP A C 1
ATOM 771 O O . TRP A 1 95 ? 8.162 -17.648 -6.129 1.00 96.44 95 TRP A O 1
ATOM 781 N N . SER A 1 96 ? 7.007 -19.560 -6.270 1.00 97.06 96 SER A N 1
ATOM 782 C CA . SER A 1 96 ? 7.191 -19.664 -7.726 1.00 97.06 96 SER A CA 1
ATOM 783 C C . SER A 1 96 ? 6.487 -18.525 -8.476 1.00 97.06 96 SER A C 1
ATOM 785 O O . SER A 1 96 ? 6.930 -18.094 -9.544 1.00 97.06 96 SER A O 1
ATOM 787 N N . LEU A 1 97 ? 5.440 -17.963 -7.862 1.00 97.69 97 LEU A N 1
ATOM 788 C CA . LEU A 1 97 ? 4.673 -16.837 -8.381 1.00 97.69 97 LEU A CA 1
ATOM 789 C C . LEU A 1 97 ? 5.432 -15.502 -8.330 1.00 97.69 97 LEU A C 1
ATOM 791 O O . LEU A 1 97 ? 5.030 -14.542 -8.990 1.00 97.69 97 LEU A O 1
ATOM 795 N N . MET A 1 98 ? 6.547 -15.441 -7.596 1.00 97.19 98 MET A N 1
ATOM 796 C CA . MET A 1 98 ? 7.353 -14.231 -7.414 1.00 97.19 98 MET A CA 1
ATOM 797 C C . MET A 1 98 ? 7.832 -13.632 -8.736 1.00 97.19 98 MET A C 1
ATOM 799 O O . MET A 1 98 ? 7.901 -12.413 -8.889 1.00 97.19 98 MET A O 1
ATOM 803 N N . ARG A 1 99 ? 8.124 -14.491 -9.719 1.00 96.56 99 ARG A N 1
ATOM 804 C CA . ARG A 1 99 ? 8.535 -14.052 -11.051 1.00 96.56 99 ARG A CA 1
ATOM 805 C C . ARG A 1 99 ? 7.477 -13.164 -11.703 1.00 96.56 99 ARG A C 1
ATOM 807 O O . ARG A 1 99 ? 7.822 -12.112 -12.213 1.00 96.56 99 ARG A O 1
ATOM 814 N N . TYR A 1 100 ? 6.201 -13.536 -11.619 1.00 97.62 100 TYR A N 1
ATOM 815 C CA . TYR A 1 100 ? 5.107 -12.747 -12.190 1.00 97.62 100 TYR A CA 1
ATOM 816 C C . TYR A 1 100 ? 4.940 -11.409 -11.472 1.00 97.62 100 TYR A C 1
ATOM 818 O O . TYR A 1 100 ? 4.744 -10.391 -12.126 1.00 97.62 100 TYR A O 1
ATOM 826 N N . TYR A 1 101 ? 5.067 -11.397 -10.142 1.00 98.12 101 TYR A N 1
ATOM 827 C CA . TYR A 1 101 ? 5.028 -10.158 -9.366 1.00 98.12 101 TYR A CA 1
ATOM 828 C C . TYR A 1 101 ? 6.090 -9.158 -9.858 1.00 98.12 101 TYR A C 1
ATOM 830 O O . TYR A 1 101 ? 5.757 -8.020 -10.193 1.00 98.12 101 TYR A O 1
ATOM 838 N N . ILE A 1 102 ? 7.342 -9.610 -9.991 1.00 97.81 102 ILE A N 1
ATOM 839 C CA . ILE A 1 102 ? 8.457 -8.783 -10.473 1.00 97.81 102 ILE A CA 1
ATOM 840 C C . ILE A 1 102 ? 8.263 -8.394 -11.944 1.00 97.81 102 ILE A C 1
ATOM 842 O O . ILE A 1 102 ? 8.428 -7.221 -12.289 1.00 97.81 102 ILE A O 1
ATOM 846 N N . ASP A 1 103 ? 7.903 -9.350 -12.803 1.00 97.75 103 ASP A N 1
ATOM 847 C CA . ASP A 1 103 ? 7.740 -9.141 -14.244 1.00 97.75 103 ASP A CA 1
ATOM 848 C C . ASP A 1 103 ? 6.678 -8.069 -14.519 1.00 97.75 103 ASP A C 1
ATOM 850 O O . ASP A 1 103 ? 6.941 -7.128 -15.270 1.00 97.75 103 ASP A O 1
ATOM 854 N N . PHE A 1 104 ? 5.512 -8.152 -13.870 1.00 98.44 104 PHE A N 1
ATOM 855 C CA . PHE A 1 104 ? 4.428 -7.193 -14.072 1.00 98.44 104 PHE A CA 1
ATOM 856 C C . PHE A 1 104 ? 4.761 -5.800 -13.532 1.00 98.44 104 PHE A C 1
ATOM 858 O O . PHE A 1 104 ? 4.593 -4.819 -14.259 1.00 98.44 104 PHE A O 1
ATOM 865 N N . MET A 1 105 ? 5.299 -5.691 -12.311 1.00 97.81 105 MET A N 1
ATOM 866 C CA . MET A 1 105 ? 5.599 -4.375 -11.734 1.00 97.81 105 MET A CA 1
ATOM 867 C C . MET A 1 105 ? 6.767 -3.658 -12.424 1.00 97.81 105 MET A C 1
ATOM 869 O O . MET A 1 105 ? 6.887 -2.443 -12.300 1.00 97.81 105 MET A O 1
ATOM 873 N N . THR A 1 106 ? 7.631 -4.385 -13.142 1.00 97.50 106 THR A N 1
ATOM 874 C CA . THR A 1 106 ? 8.794 -3.804 -13.826 1.00 97.50 106 THR A CA 1
ATOM 875 C C . THR A 1 106 ? 8.662 -3.815 -15.341 1.00 97.50 106 THR A C 1
ATOM 877 O O . THR A 1 106 ? 8.328 -2.794 -15.937 1.00 97.50 106 THR A O 1
ATOM 880 N N . ALA A 1 107 ? 8.933 -4.948 -15.986 1.00 97.00 107 ALA A N 1
ATOM 881 C CA . ALA A 1 107 ? 8.924 -5.076 -17.434 1.00 97.00 107 ALA A CA 1
ATOM 882 C C . ALA A 1 107 ? 7.535 -4.825 -18.029 1.00 97.00 107 ALA A C 1
ATOM 884 O O . ALA A 1 107 ? 7.447 -4.182 -19.072 1.00 97.00 107 ALA A O 1
ATOM 885 N N . GLY A 1 108 ? 6.471 -5.273 -17.355 1.00 97.12 108 GLY A N 1
ATOM 886 C CA . GLY A 1 108 ? 5.086 -5.002 -17.736 1.00 97.12 108 GLY A CA 1
ATOM 887 C C . GLY A 1 108 ? 4.818 -3.503 -17.809 1.00 97.12 108 GLY A C 1
ATOM 888 O O . GLY A 1 108 ? 4.436 -2.996 -18.864 1.00 97.12 108 GLY A O 1
ATOM 889 N N . VAL A 1 109 ? 5.115 -2.770 -16.733 1.00 97.06 109 VAL A N 1
ATOM 890 C CA . VAL A 1 109 ? 5.035 -1.300 -16.707 1.00 97.06 109 VAL A CA 1
ATOM 891 C C . VAL A 1 109 ? 5.884 -0.678 -17.814 1.00 97.06 109 VAL A C 1
ATOM 893 O O . VAL A 1 109 ? 5.385 0.110 -18.613 1.00 97.06 109 VAL A O 1
ATOM 896 N N . ALA A 1 110 ? 7.162 -1.050 -17.906 1.00 96.00 110 ALA A N 1
ATOM 897 C CA . ALA A 1 110 ? 8.085 -0.467 -18.871 1.00 96.00 110 ALA A CA 1
ATOM 898 C C . ALA A 1 110 ? 7.624 -0.668 -20.322 1.00 96.00 110 ALA A C 1
ATOM 900 O O . ALA A 1 110 ? 7.865 0.201 -21.159 1.00 96.00 110 ALA A O 1
ATOM 901 N N . ALA A 1 111 ? 6.994 -1.802 -20.635 1.00 96.25 111 ALA A N 1
ATOM 902 C CA . ALA A 1 111 ? 6.505 -2.147 -21.968 1.00 96.25 111 ALA A CA 1
ATOM 903 C C . ALA A 1 111 ? 5.142 -1.525 -22.316 1.00 96.25 111 ALA A C 1
ATOM 905 O O . ALA A 1 111 ? 4.799 -1.479 -23.494 1.00 96.25 111 ALA A O 1
ATOM 906 N N . SER A 1 112 ? 4.388 -1.033 -21.329 1.00 96.38 112 SER A N 1
ATOM 907 C CA . SER A 1 112 ? 2.992 -0.599 -21.508 1.00 96.38 112 SER A CA 1
ATOM 908 C C . SER A 1 112 ? 2.821 0.890 -21.824 1.00 96.38 112 SER A C 1
ATOM 910 O O . SER A 1 112 ? 1.701 1.389 -21.825 1.00 96.38 112 SER A O 1
ATOM 912 N N . TRP A 1 113 ? 3.909 1.618 -22.087 1.00 95.25 113 TRP A N 1
ATOM 913 C CA . TRP A 1 113 ? 3.841 3.033 -22.456 1.00 95.25 113 TRP A CA 1
ATOM 914 C C . TRP A 1 113 ? 4.999 3.456 -23.361 1.00 95.25 113 TRP A C 1
ATOM 916 O O . TRP A 1 113 ? 6.057 2.820 -23.402 1.00 95.25 113 TRP A O 1
ATOM 926 N N . SER A 1 114 ? 4.820 4.560 -24.085 1.00 91.31 114 SER A N 1
ATOM 927 C CA . SER A 1 114 ? 5.783 5.058 -25.073 1.00 91.31 114 SER A CA 1
ATOM 928 C C . SER A 1 114 ? 7.039 5.694 -24.477 1.00 91.31 114 SER A C 1
ATOM 930 O O . SER A 1 114 ? 7.988 5.971 -25.215 1.00 91.31 114 SER A O 1
ATOM 932 N N . ARG A 1 115 ? 7.065 5.941 -23.158 1.00 88.94 115 ARG A N 1
ATOM 933 C CA . ARG A 1 115 ? 8.168 6.608 -22.432 1.00 88.94 115 ARG A CA 1
ATOM 934 C C . ARG A 1 115 ? 8.411 8.049 -22.892 1.00 88.94 115 ARG A C 1
ATOM 936 O O . ARG A 1 115 ? 9.460 8.632 -22.615 1.00 88.94 115 ARG A O 1
ATOM 943 N N . ARG A 1 116 ? 7.433 8.650 -23.576 1.00 79.75 116 ARG A N 1
ATOM 944 C CA . ARG A 1 116 ? 7.476 10.022 -24.103 1.00 79.75 116 ARG A CA 1
ATOM 945 C C . ARG A 1 116 ? 7.020 11.029 -23.052 1.00 79.75 116 ARG A C 1
ATOM 947 O O . ARG A 1 116 ? 6.060 11.770 -23.239 1.00 79.75 116 ARG A O 1
ATOM 954 N N . SER A 1 117 ? 7.717 11.060 -21.925 1.00 79.62 117 SER A N 1
ATOM 955 C CA . SER A 1 117 ? 7.509 12.117 -20.938 1.00 79.62 117 SER A CA 1
ATOM 956 C C . SER A 1 117 ? 8.369 13.331 -21.281 1.00 79.62 117 SER A C 1
ATOM 958 O O . SER A 1 117 ? 9.573 13.196 -21.491 1.00 79.62 117 SER A O 1
ATOM 960 N N . HIS A 1 118 ? 7.770 14.520 -21.286 1.00 74.12 118 HIS A N 1
ATOM 961 C CA . HIS A 1 118 ? 8.490 15.774 -21.507 1.00 74.12 118 HIS A CA 1
ATOM 962 C C . HIS A 1 118 ? 8.958 16.369 -20.174 1.00 74.12 118 HIS A C 1
ATOM 964 O O . HIS A 1 118 ? 8.190 16.441 -19.216 1.00 74.12 118 HIS A O 1
ATOM 970 N N . GLY A 1 119 ? 10.205 16.842 -20.134 1.00 83.00 119 GLY A N 1
ATOM 971 C CA . GLY A 1 119 ? 10.762 17.565 -18.989 1.00 83.00 119 GLY A CA 1
ATOM 972 C C . GLY A 1 119 ? 11.267 16.684 -17.843 1.00 83.00 119 GLY A C 1
ATOM 973 O O . GLY A 1 119 ? 11.142 15.459 -17.840 1.00 83.00 119 GLY A O 1
ATOM 974 N N . TRP A 1 120 ? 11.890 17.337 -16.861 1.00 85.31 120 TRP A N 1
ATOM 975 C CA . TRP A 1 120 ? 12.369 16.691 -15.643 1.00 85.31 120 TRP A CA 1
ATOM 976 C C . TRP A 1 120 ? 11.232 16.582 -14.623 1.00 85.31 120 TRP A C 1
ATOM 978 O O . TRP A 1 120 ? 10.629 17.590 -14.256 1.00 85.31 120 TRP A O 1
ATOM 988 N N . ILE A 1 121 ? 10.958 15.363 -14.157 1.00 89.50 121 ILE A N 1
ATOM 989 C CA . ILE A 1 121 ? 9.930 15.076 -13.152 1.00 89.50 121 ILE A CA 1
ATOM 990 C C . ILE A 1 121 ? 10.618 14.453 -11.932 1.00 89.50 121 ILE A C 1
ATOM 992 O O . ILE A 1 121 ? 11.305 13.437 -12.083 1.00 89.50 121 ILE A O 1
ATOM 996 N N . PRO A 1 122 ? 10.479 15.047 -10.735 1.00 88.06 122 PRO A N 1
ATOM 997 C CA . PRO A 1 122 ? 11.036 14.476 -9.519 1.00 88.06 122 PRO A CA 1
ATOM 998 C C . PRO A 1 122 ? 10.223 13.266 -9.056 1.00 88.06 122 PRO A C 1
ATOM 1000 O O . PRO A 1 122 ? 8.992 13.303 -9.046 1.00 88.06 122 PRO A O 1
ATOM 1003 N N . PHE A 1 123 ? 10.922 12.238 -8.578 1.00 90.62 123 PHE A N 1
ATOM 1004 C CA . PHE A 1 123 ? 10.289 11.133 -7.867 1.00 90.62 123 PHE A CA 1
ATOM 1005 C C . PHE A 1 123 ? 9.877 11.563 -6.454 1.00 90.62 123 PHE A C 1
ATOM 1007 O O . PHE A 1 123 ? 10.613 12.271 -5.762 1.00 90.62 123 PHE A O 1
ATOM 1014 N N . LYS A 1 124 ? 8.705 11.110 -6.016 1.00 90.00 124 LYS A N 1
ATOM 1015 C CA . LYS A 1 124 ? 8.124 11.374 -4.700 1.00 90.00 124 LYS A CA 1
ATOM 1016 C C . LYS A 1 124 ? 8.029 10.095 -3.887 1.00 90.00 124 LYS A C 1
ATOM 1018 O O . LYS A 1 124 ? 7.760 9.025 -4.427 1.00 90.00 124 LYS A O 1
ATOM 1023 N N . PHE A 1 125 ? 8.229 10.229 -2.581 1.00 89.69 125 PHE A N 1
ATOM 1024 C CA . PHE A 1 125 ? 8.053 9.123 -1.647 1.00 89.69 125 PHE A CA 1
ATOM 1025 C C . PHE A 1 125 ? 6.585 8.653 -1.609 1.00 89.69 125 PHE A C 1
ATOM 1027 O O . PHE A 1 125 ? 5.701 9.514 -1.630 1.00 89.69 125 PHE A O 1
ATOM 1034 N N . PRO A 1 126 ? 6.313 7.337 -1.471 1.00 93.25 126 PRO A N 1
ATOM 1035 C CA . PRO A 1 126 ? 4.957 6.791 -1.413 1.00 93.25 126 PRO A CA 1
ATOM 1036 C C . PRO A 1 126 ? 4.082 7.415 -0.319 1.00 93.25 126 PRO A C 1
ATOM 1038 O O . PRO A 1 126 ? 4.292 7.219 0.886 1.00 93.25 126 PRO A O 1
ATOM 1041 N N . SER A 1 127 ? 3.045 8.140 -0.735 1.00 91.12 127 SER A N 1
ATOM 1042 C CA . SER A 1 127 ? 2.124 8.826 0.175 1.00 91.12 127 SER A CA 1
ATOM 1043 C C . SER A 1 127 ? 1.227 7.846 0.939 1.00 91.12 127 SER A C 1
ATOM 1045 O O . SER A 1 127 ? 0.851 8.103 2.091 1.00 91.12 127 SER A O 1
ATOM 1047 N N . ARG A 1 128 ? 0.939 6.680 0.344 1.00 91.44 128 ARG A N 1
ATOM 1048 C CA . ARG A 1 128 ? 0.156 5.600 0.957 1.00 91.44 128 ARG A CA 1
ATOM 1049 C C . ARG A 1 128 ? 0.812 5.082 2.232 1.00 91.44 128 ARG A C 1
ATOM 1051 O O . ARG A 1 128 ? 0.143 5.008 3.260 1.00 91.44 128 ARG A O 1
ATOM 1058 N N . ILE A 1 129 ? 2.118 4.811 2.212 1.00 89.81 129 ILE A N 1
ATOM 1059 C CA . ILE A 1 129 ? 2.868 4.348 3.392 1.00 89.81 129 ILE A CA 1
ATOM 1060 C C . ILE A 1 129 ? 2.848 5.411 4.492 1.00 89.81 129 ILE A C 1
ATOM 1062 O O . ILE A 1 129 ? 2.580 5.096 5.655 1.00 89.81 129 ILE A O 1
ATOM 1066 N N . MET A 1 130 ? 3.062 6.683 4.131 1.00 85.19 130 MET A N 1
ATOM 1067 C CA . MET A 1 130 ? 2.963 7.783 5.095 1.00 85.19 130 MET A CA 1
ATOM 1068 C C . MET A 1 130 ? 1.570 7.841 5.730 1.00 85.19 130 MET A C 1
ATOM 1070 O O . MET A 1 130 ? 1.448 7.949 6.949 1.00 85.19 130 MET A O 1
ATOM 1074 N N . THR A 1 131 ? 0.518 7.724 4.921 1.00 90.88 131 THR A N 1
ATOM 1075 C CA . THR A 1 131 ? -0.879 7.749 5.379 1.00 90.88 131 THR A CA 1
ATOM 1076 C C . THR A 1 131 ? -1.209 6.548 6.266 1.00 90.88 131 THR A C 1
ATOM 1078 O O . THR A 1 131 ? -1.828 6.701 7.322 1.00 90.88 131 THR A O 1
ATOM 1081 N N . MET A 1 132 ? -0.754 5.349 5.898 1.00 90.50 132 MET A N 1
ATOM 1082 C CA . MET A 1 132 ? -0.936 4.134 6.694 1.00 90.50 132 MET A CA 1
ATOM 1083 C C . MET A 1 132 ? -0.216 4.215 8.039 1.00 90.50 132 MET A C 1
ATOM 1085 O O . MET A 1 132 ? -0.779 3.781 9.045 1.00 90.50 132 MET A O 1
ATOM 1089 N N . SER A 1 133 ? 0.989 4.789 8.064 1.00 89.06 133 SER A N 1
ATOM 1090 C CA . SER A 1 133 ? 1.757 5.015 9.289 1.00 89.06 133 SER A CA 1
ATOM 1091 C C . SER A 1 133 ? 1.072 6.039 10.198 1.00 89.06 133 SER A C 1
ATOM 1093 O O . SER A 1 133 ? 0.789 5.739 11.357 1.00 89.06 133 SER A O 1
ATOM 1095 N N . ARG A 1 134 ? 0.691 7.206 9.654 1.00 90.69 134 ARG A N 1
ATOM 1096 C CA . ARG A 1 134 ? -0.003 8.277 10.397 1.00 90.69 134 ARG A CA 1
ATOM 1097 C C . ARG A 1 134 ? -1.325 7.819 11.009 1.00 90.69 134 ARG A C 1
ATOM 1099 O O . ARG A 1 134 ? -1.628 8.176 12.138 1.00 90.69 134 ARG A O 1
ATOM 1106 N N . SER A 1 135 ? -2.097 7.020 10.276 1.00 92.94 135 SER A N 1
ATOM 1107 C CA . SER A 1 135 ? -3.396 6.507 10.735 1.00 92.94 135 SER A CA 1
ATOM 1108 C C . SER A 1 135 ? -3.297 5.253 11.607 1.00 92.94 135 SER A C 1
ATOM 1110 O O . SER A 1 135 ? -4.324 4.757 12.062 1.00 92.94 135 SER A O 1
ATOM 1112 N N . LYS A 1 136 ? -2.100 4.687 11.825 1.00 92.94 136 LYS A N 1
ATOM 1113 C CA . LYS A 1 136 ? -1.942 3.394 12.510 1.00 92.94 136 LYS A CA 1
ATOM 1114 C C . LYS A 1 136 ? -2.504 3.417 13.927 1.00 92.94 136 LYS A C 1
ATOM 1116 O O . LYS A 1 136 ? -3.302 2.553 14.265 1.00 92.94 136 LYS A O 1
ATOM 1121 N N . THR A 1 137 ? -2.132 4.423 14.711 1.00 93.19 137 THR A N 1
ATOM 1122 C CA . THR A 1 137 ? -2.569 4.572 16.105 1.00 93.19 137 THR A CA 1
ATOM 1123 C C . THR A 1 137 ? -4.087 4.703 16.207 1.00 93.19 137 THR A C 1
ATOM 1125 O O . THR A 1 137 ? -4.718 3.987 16.980 1.00 93.19 137 THR A O 1
ATOM 1128 N N . GLU A 1 138 ? -4.690 5.551 15.369 1.00 92.75 138 GLU A N 1
ATOM 1129 C CA . GLU A 1 138 ? -6.145 5.727 15.312 1.00 92.75 138 GLU A CA 1
ATOM 1130 C C . GLU A 1 138 ? -6.847 4.427 14.891 1.00 92.75 138 GLU A C 1
ATOM 1132 O O . GLU A 1 138 ? -7.807 4.010 15.536 1.00 92.75 138 GLU A O 1
ATOM 1137 N N . ARG A 1 139 ? -6.349 3.727 13.861 1.00 93.62 139 ARG A N 1
ATOM 1138 C CA . ARG A 1 139 ? -6.917 2.444 13.412 1.00 93.62 139 ARG A CA 1
ATOM 1139 C C . ARG A 1 139 ? -6.821 1.356 14.479 1.00 93.62 139 ARG A C 1
ATOM 1141 O O . ARG A 1 139 ? -7.784 0.615 14.663 1.00 93.62 139 ARG A O 1
ATOM 1148 N N . ASP A 1 140 ? -5.695 1.261 15.178 1.00 94.44 140 ASP A N 1
ATOM 1149 C CA . ASP A 1 140 ? -5.498 0.282 16.250 1.00 94.44 140 ASP A CA 1
ATOM 1150 C C . ASP A 1 140 ? -6.454 0.562 17.422 1.00 94.44 140 ASP A C 1
ATOM 1152 O O . ASP A 1 140 ? -7.088 -0.362 17.940 1.00 94.44 140 ASP A O 1
ATOM 1156 N N . MET A 1 141 ? -6.660 1.837 17.764 1.00 94.56 141 MET A N 1
ATOM 1157 C CA . MET A 1 141 ? -7.612 2.255 18.793 1.00 94.56 141 MET A CA 1
ATOM 1158 C C . MET A 1 141 ? -9.070 1.978 18.395 1.00 94.56 141 MET A C 1
ATOM 1160 O O . MET A 1 141 ? -9.828 1.399 19.177 1.00 94.56 141 MET A O 1
ATOM 1164 N N . LEU A 1 142 ? -9.463 2.312 17.160 1.00 94.94 142 LEU A N 1
ATOM 1165 C CA . LEU A 1 142 ? -10.786 1.988 16.614 1.00 94.94 142 LEU A CA 1
ATOM 1166 C C . LEU A 1 142 ? -11.034 0.478 16.599 1.00 94.94 142 LEU A C 1
ATOM 1168 O O . LEU A 1 142 ? -12.115 0.030 16.979 1.00 94.94 142 LEU A O 1
ATOM 1172 N N . LYS A 1 143 ? -10.031 -0.322 16.223 1.00 95.56 143 LYS A N 1
ATOM 1173 C CA . LYS A 1 143 ? -10.112 -1.788 16.237 1.00 95.56 143 LYS A CA 1
ATOM 1174 C C . LYS A 1 143 ? -10.281 -2.329 17.656 1.00 95.56 143 LYS A C 1
ATOM 1176 O O . LYS A 1 143 ? -11.113 -3.211 17.875 1.00 95.56 143 LYS A O 1
ATOM 1181 N N . ALA A 1 144 ? -9.528 -1.803 18.620 1.00 96.19 144 ALA A N 1
ATOM 1182 C CA . ALA A 1 144 ? -9.617 -2.212 20.018 1.00 96.19 144 ALA A CA 1
ATOM 1183 C C . ALA A 1 144 ? -10.992 -1.879 20.630 1.00 96.19 144 ALA A C 1
ATOM 1185 O O . ALA A 1 144 ? -11.619 -2.754 21.233 1.00 96.19 144 ALA A O 1
ATOM 1186 N N . MET A 1 145 ? -11.510 -0.667 20.406 1.00 96.62 145 MET A N 1
ATOM 1187 C CA . MET A 1 145 ? -12.870 -0.288 20.813 1.00 96.62 145 MET A CA 1
ATOM 1188 C C . MET A 1 145 ? -13.932 -1.130 20.099 1.00 96.62 145 MET A C 1
ATOM 1190 O O . MET A 1 145 ? -14.841 -1.659 20.740 1.00 96.62 145 MET A O 1
ATOM 1194 N N . GLY A 1 146 ? -13.790 -1.310 18.784 1.00 96.75 146 GLY A N 1
ATOM 1195 C CA . GLY A 1 146 ? -14.692 -2.112 17.965 1.00 96.75 146 GLY A CA 1
ATOM 1196 C C . GLY A 1 146 ? -14.808 -3.551 18.467 1.00 96.75 146 GLY A C 1
ATOM 1197 O O . GLY A 1 146 ? -15.908 -4.091 18.512 1.00 96.75 146 GLY A O 1
ATOM 1198 N N . LEU A 1 147 ? -13.712 -4.163 18.929 1.00 96.69 147 LEU A N 1
ATOM 1199 C CA . LEU A 1 147 ? -13.733 -5.494 19.548 1.00 96.69 147 LEU A CA 1
ATOM 1200 C C . LEU A 1 147 ? -14.537 -5.525 20.857 1.00 96.69 147 LEU A C 1
ATOM 1202 O O . LEU A 1 147 ? -15.292 -6.473 21.081 1.00 96.69 147 LEU A O 1
ATOM 1206 N N . ARG A 1 148 ? -14.400 -4.510 21.721 1.00 96.69 148 ARG A N 1
ATOM 1207 C CA . ARG A 1 148 ? -15.144 -4.429 22.994 1.00 96.69 148 ARG A CA 1
ATOM 1208 C C . ARG A 1 148 ? -16.642 -4.232 22.752 1.00 96.69 148 ARG A C 1
ATOM 1210 O O . ARG A 1 148 ? -17.452 -4.968 23.311 1.00 96.69 148 ARG A O 1
ATOM 1217 N N . ILE A 1 149 ? -16.995 -3.316 21.852 1.00 96.12 149 ILE A N 1
ATOM 1218 C CA . ILE A 1 149 ? -18.382 -3.066 21.432 1.00 96.12 149 ILE A CA 1
ATOM 1219 C C . ILE A 1 149 ? -18.968 -4.311 20.762 1.00 96.12 149 ILE A C 1
ATOM 1221 O O . ILE A 1 149 ? -20.051 -4.761 21.123 1.00 96.12 149 ILE A O 1
ATOM 1225 N N . GLY A 1 150 ? -18.227 -4.919 19.836 1.00 96.31 150 GLY A N 1
ATOM 1226 C CA . GLY A 1 150 ? -18.661 -6.101 19.101 1.00 96.31 150 GLY A CA 1
ATOM 1227 C C . GLY A 1 150 ? -19.023 -7.282 19.996 1.00 96.31 150 GLY A C 1
ATOM 1228 O O . GLY A 1 150 ? -20.034 -7.942 19.759 1.00 96.31 150 GLY A O 1
ATOM 1229 N N . ARG A 1 151 ? -18.262 -7.496 21.080 1.00 95.44 151 ARG A N 1
ATOM 1230 C CA . ARG A 1 151 ? -18.550 -8.528 22.092 1.00 95.44 151 ARG A CA 1
ATOM 1231 C C . ARG A 1 151 ? -19.859 -8.293 22.845 1.00 95.44 151 ARG A C 1
ATOM 1233 O O . ARG A 1 151 ? -20.498 -9.262 23.234 1.00 95.44 151 ARG A O 1
ATOM 1240 N N . LYS A 1 152 ? -20.240 -7.035 23.084 1.00 95.75 152 LYS A N 1
ATOM 1241 C CA . LYS A 1 152 ? -21.457 -6.672 23.829 1.00 95.75 152 LYS A CA 1
ATOM 1242 C C . LYS A 1 152 ? -22.690 -6.560 22.934 1.00 95.75 152 LYS A C 1
ATOM 1244 O O . LYS A 1 152 ? -23.790 -6.850 23.385 1.00 95.75 152 LYS A O 1
ATOM 1249 N N . CYS A 1 153 ? -22.495 -6.163 21.679 1.00 94.00 153 CYS A N 1
ATOM 1250 C CA . CYS A 1 153 ? -23.566 -5.861 20.731 1.00 94.00 153 CYS A CA 1
ATOM 1251 C C . CYS A 1 153 ? -23.721 -6.912 19.615 1.00 94.00 153 CYS A C 1
ATOM 1253 O O . CYS A 1 153 ? -24.467 -6.677 18.670 1.00 94.00 153 CYS A O 1
ATOM 1255 N N . HIS A 1 154 ? -23.005 -8.042 19.686 1.00 94.94 154 HIS A N 1
ATOM 1256 C CA . HIS A 1 154 ? -23.038 -9.128 18.693 1.00 94.94 154 HIS A CA 1
ATOM 1257 C C . HIS A 1 154 ? -22.775 -8.665 17.250 1.00 94.94 154 HIS A C 1
ATOM 1259 O O . HIS A 1 154 ? -23.465 -9.043 16.305 1.00 94.94 154 HIS A O 1
ATOM 1265 N N . MET A 1 155 ? -21.746 -7.839 17.073 1.00 95.31 155 MET A N 1
ATOM 1266 C CA . MET A 1 155 ? -21.351 -7.292 15.774 1.00 95.31 155 MET A CA 1
ATOM 1267 C C . MET A 1 155 ? -19.843 -7.416 15.557 1.00 95.31 155 MET A C 1
ATOM 1269 O O . MET A 1 155 ? -19.062 -7.495 16.503 1.00 95.31 155 MET A O 1
ATOM 1273 N N . SER A 1 156 ? -19.413 -7.444 14.296 1.00 96.81 156 SER A N 1
ATOM 1274 C CA . SER A 1 156 ? -17.985 -7.439 13.963 1.00 96.81 156 SER A CA 1
ATOM 1275 C C . SER A 1 156 ? -17.318 -6.148 14.443 1.00 96.81 156 SER A C 1
ATOM 1277 O O . SER A 1 156 ? -17.947 -5.090 14.390 1.00 96.81 156 SER A O 1
ATOM 1279 N N . ALA A 1 157 ? -16.033 -6.211 14.796 1.00 95.12 157 ALA A N 1
ATOM 1280 C CA . ALA A 1 157 ? -15.275 -5.038 15.235 1.00 95.12 157 ALA A CA 1
ATOM 1281 C C . ALA A 1 157 ? -15.275 -3.894 14.209 1.00 95.12 157 ALA A C 1
ATOM 1283 O O . ALA A 1 157 ? -15.392 -2.736 14.594 1.00 95.12 157 ALA A O 1
ATOM 1284 N N . ASP A 1 158 ? -15.204 -4.224 12.918 1.00 94.38 158 ASP A N 1
ATOM 1285 C CA . ASP A 1 158 ? -15.250 -3.247 11.827 1.00 94.38 158 ASP A CA 1
ATOM 1286 C C . ASP A 1 158 ? -16.599 -2.512 11.773 1.00 94.38 158 ASP A C 1
ATOM 1288 O O . ASP A 1 158 ? -16.657 -1.289 11.889 1.00 94.38 158 ASP A O 1
ATOM 1292 N N . ARG A 1 159 ? -17.705 -3.270 11.736 1.00 96.12 159 ARG A N 1
ATOM 1293 C CA . ARG A 1 159 ? -19.065 -2.711 11.817 1.00 96.12 159 ARG A CA 1
ATOM 1294 C C . ARG A 1 159 ? -19.270 -1.860 13.072 1.00 96.12 159 ARG A C 1
ATOM 1296 O O . ARG A 1 159 ? -19.831 -0.778 12.980 1.00 96.12 159 ARG A O 1
ATOM 1303 N N . ALA A 1 160 ? -18.790 -2.310 14.231 1.00 96.44 160 ALA A N 1
ATOM 1304 C CA . ALA A 1 160 ? -18.873 -1.537 15.467 1.00 96.44 160 ALA A CA 1
ATOM 1305 C C . ALA A 1 160 ? -18.089 -0.216 15.376 1.00 96.44 160 ALA A C 1
ATOM 1307 O O . ALA A 1 160 ? -18.578 0.833 15.796 1.00 96.44 160 ALA A O 1
ATOM 1308 N N . ALA A 1 161 ? -16.886 -0.250 14.800 1.00 94.81 161 ALA A N 1
ATOM 1309 C CA . ALA A 1 161 ? -16.071 0.942 14.622 1.00 94.81 161 ALA A CA 1
ATOM 1310 C C . ALA A 1 161 ? -16.705 1.953 13.658 1.00 94.81 161 ALA A C 1
ATOM 1312 O O . ALA A 1 161 ? -16.650 3.154 13.908 1.00 94.81 161 ALA A O 1
ATOM 1313 N N . ARG A 1 162 ? -17.337 1.473 12.587 1.00 94.75 162 ARG A N 1
ATOM 1314 C CA . ARG A 1 162 ? -17.982 2.326 11.587 1.00 94.75 162 ARG A CA 1
ATOM 1315 C C . ARG A 1 162 ? -19.334 2.868 12.047 1.00 94.75 162 ARG A C 1
ATOM 1317 O O . ARG A 1 162 ? -19.599 4.052 11.878 1.00 94.75 162 ARG A O 1
ATOM 1324 N N . ASP A 1 163 ? -20.161 2.017 12.648 1.00 95.38 163 ASP A N 1
ATOM 1325 C CA . ASP A 1 163 ? -21.586 2.303 12.835 1.00 95.38 163 ASP A CA 1
ATOM 1326 C C . ASP A 1 163 ? -21.930 2.696 14.286 1.00 95.38 163 ASP A C 1
ATOM 1328 O O . ASP A 1 163 ? -22.985 3.274 14.515 1.00 95.38 163 ASP A O 1
ATOM 1332 N N . VAL A 1 164 ? -21.064 2.420 15.276 1.00 95.62 164 VAL A N 1
ATOM 1333 C CA . VAL A 1 164 ? -21.339 2.704 16.705 1.00 95.62 164 VAL A CA 1
ATOM 1334 C C . VAL A 1 164 ? -20.428 3.789 17.276 1.00 95.62 164 VAL A C 1
ATOM 1336 O O . VAL A 1 164 ? -20.910 4.705 17.946 1.00 95.62 164 VAL A O 1
ATOM 1339 N N . ILE A 1 165 ? -19.117 3.725 17.015 1.00 94.81 165 ILE A N 1
ATOM 1340 C CA . ILE A 1 165 ? -18.146 4.682 17.577 1.00 94.81 165 ILE A CA 1
ATOM 1341 C C . ILE A 1 165 ? -18.505 6.150 17.281 1.00 94.81 165 ILE A C 1
ATOM 1343 O O . ILE A 1 165 ? -18.418 6.950 18.215 1.00 94.81 165 ILE A O 1
ATOM 1347 N N . PRO A 1 166 ? -18.951 6.545 16.067 1.00 94.94 166 PRO A N 1
ATOM 1348 C CA . PRO A 1 166 ? -19.331 7.934 15.806 1.00 94.94 166 PRO A CA 1
ATOM 1349 C C . PRO A 1 166 ? -20.409 8.460 16.764 1.00 94.94 166 PRO A C 1
ATOM 1351 O O . PRO A 1 166 ? -20.284 9.575 17.268 1.00 94.94 166 PRO A O 1
ATOM 1354 N N . PHE A 1 167 ? -21.413 7.640 17.091 1.00 94.56 167 PHE A N 1
ATOM 1355 C CA . PHE A 1 167 ? -22.457 8.007 18.052 1.00 94.56 167 PHE A CA 1
ATOM 1356 C C . PHE A 1 167 ? -21.934 8.035 19.488 1.00 94.56 167 PHE A C 1
ATOM 1358 O O . PHE A 1 167 ? -22.270 8.948 20.241 1.00 94.56 167 PHE A O 1
ATOM 1365 N N . LEU A 1 168 ? -21.059 7.095 19.864 1.00 94.50 168 LEU A N 1
ATOM 1366 C CA . LEU A 1 168 ? -20.416 7.118 21.180 1.00 94.50 168 LEU A CA 1
ATOM 1367 C C . LEU A 1 168 ? -19.599 8.394 21.398 1.00 94.50 168 LEU A C 1
ATOM 1369 O O . LEU A 1 168 ? -19.643 8.931 22.500 1.00 94.50 168 LEU A O 1
ATOM 1373 N N . ARG A 1 169 ? -18.923 8.931 20.369 1.00 94.12 169 ARG A N 1
ATOM 1374 C CA . ARG A 1 169 ? -18.222 10.227 20.477 1.00 94.12 169 ARG A CA 1
ATOM 1375 C C . ARG A 1 169 ? -19.184 11.352 20.848 1.00 94.12 169 ARG A C 1
ATOM 1377 O O . ARG A 1 169 ? -18.918 12.101 21.782 1.00 94.12 169 ARG A O 1
ATOM 1384 N N . VAL A 1 170 ? -20.326 11.439 20.164 1.00 94.69 170 VAL A N 1
ATOM 1385 C CA . VAL A 1 170 ? -21.346 12.460 20.451 1.00 94.69 170 VAL A CA 1
ATOM 1386 C C . VAL A 1 170 ? -21.893 12.299 21.870 1.00 94.69 170 VAL A C 1
ATOM 1388 O O . VAL A 1 170 ? -21.986 13.280 22.603 1.00 94.69 170 VAL A O 1
ATOM 1391 N N . ILE A 1 171 ? -22.206 11.074 22.296 1.00 94.00 171 ILE A N 1
ATOM 1392 C CA . ILE A 1 171 ? -22.721 10.808 23.647 1.00 94.00 171 ILE A CA 1
ATOM 1393 C C . ILE A 1 171 ? -21.684 11.193 24.711 1.00 94.00 171 ILE A C 1
ATOM 1395 O O . ILE A 1 171 ? -22.008 11.901 25.662 1.00 94.00 171 ILE A O 1
ATOM 1399 N N . PHE A 1 172 ? -20.425 10.784 24.531 1.00 94.12 172 PHE A N 1
ATOM 1400 C CA . PHE A 1 172 ? -19.348 11.014 25.499 1.00 94.12 172 PHE A CA 1
ATOM 1401 C C . PHE A 1 172 ? -19.000 12.499 25.660 1.00 94.12 172 PHE A C 1
ATOM 1403 O O . PHE A 1 172 ? -18.554 12.910 26.732 1.00 94.12 172 PHE A O 1
ATOM 1410 N N . GLN A 1 173 ? -19.212 13.304 24.618 1.00 92.19 173 GLN A N 1
ATOM 1411 C CA . GLN A 1 173 ? -18.976 14.747 24.646 1.00 92.19 173 GLN A CA 1
ATOM 1412 C C . GLN A 1 173 ? -20.101 15.541 25.322 1.00 92.19 173 GLN A C 1
ATOM 1414 O O . GLN A 1 173 ? -19.836 16.634 25.818 1.00 92.19 173 GLN A O 1
ATOM 1419 N N . ASN A 1 174 ? -21.334 15.024 25.329 1.00 92.81 174 ASN A N 1
ATOM 1420 C CA . ASN A 1 174 ? -22.513 15.785 25.756 1.00 92.81 174 ASN A CA 1
ATOM 1421 C C . ASN A 1 174 ? -23.086 15.346 27.110 1.00 92.81 174 ASN A C 1
ATOM 1423 O O . ASN A 1 174 ? -23.619 16.188 27.826 1.00 92.81 174 ASN A O 1
ATOM 1427 N N . ASP A 1 175 ? -22.972 14.067 27.485 1.00 92.94 175 ASP A N 1
ATOM 1428 C CA . ASP A 1 175 ? -23.568 13.550 28.723 1.00 92.94 175 ASP A CA 1
ATOM 1429 C C . ASP A 1 175 ? -22.533 12.817 29.601 1.00 92.94 175 ASP A C 1
ATOM 1431 O O . ASP A 1 175 ? -22.202 11.650 29.353 1.00 92.94 175 ASP A O 1
ATOM 1435 N N . PRO A 1 176 ? -22.027 13.471 30.669 1.00 91.12 176 PRO A N 1
ATOM 1436 C CA . PRO A 1 176 ? -21.056 12.879 31.586 1.00 91.12 176 PRO A CA 1
ATOM 1437 C C . PRO A 1 176 ? -21.549 11.620 32.307 1.00 91.12 176 PRO A C 1
ATOM 1439 O O . PRO A 1 176 ? -20.739 10.734 32.586 1.00 91.12 176 PRO A O 1
ATOM 1442 N N . LYS A 1 177 ? -22.850 11.532 32.608 1.00 93.12 177 LYS A N 1
ATOM 1443 C CA . LYS A 1 177 ? -23.433 10.424 33.374 1.00 93.12 177 LYS A CA 1
ATOM 1444 C C . LYS A 1 177 ? -23.604 9.195 32.488 1.00 93.12 177 LYS A C 1
ATOM 1446 O O . LYS A 1 177 ? -23.247 8.085 32.884 1.00 93.12 177 LYS A O 1
ATOM 1451 N N . ILE A 1 178 ? -24.121 9.382 31.274 1.00 92.56 178 ILE A N 1
ATOM 1452 C CA . ILE A 1 178 ? -24.231 8.300 30.289 1.00 92.56 178 ILE A CA 1
ATOM 1453 C C . ILE A 1 178 ? -22.835 7.815 29.881 1.00 92.56 178 ILE A C 1
ATOM 1455 O O . ILE A 1 178 ? -22.625 6.606 29.770 1.00 92.56 178 ILE A O 1
ATOM 1459 N N . ARG A 1 179 ? -21.865 8.726 29.736 1.00 92.56 179 ARG A N 1
ATOM 1460 C CA . ARG A 1 179 ? -20.463 8.389 29.459 1.00 92.56 179 ARG A CA 1
ATOM 1461 C C . ARG A 1 179 ? -19.889 7.389 30.460 1.00 92.56 179 ARG A C 1
ATOM 1463 O O . ARG A 1 179 ? -19.345 6.375 30.037 1.00 92.56 179 ARG A O 1
ATOM 1470 N N . GLU A 1 180 ? -19.998 7.655 31.761 1.00 93.69 180 GLU A N 1
ATOM 1471 C CA . GLU A 1 180 ? -19.417 6.786 32.795 1.00 93.69 180 GLU A CA 1
ATOM 1472 C C . GLU A 1 180 ? -20.058 5.388 32.788 1.00 93.69 180 GLU A C 1
ATOM 1474 O O . GLU A 1 180 ? -19.362 4.369 32.792 1.00 93.69 180 GLU A O 1
ATOM 1479 N N . ASN A 1 181 ? -21.387 5.334 32.662 1.00 95.06 181 ASN A N 1
ATOM 1480 C CA . ASN A 1 181 ? -22.126 4.076 32.581 1.00 95.06 181 ASN A CA 1
ATOM 1481 C C . ASN A 1 181 ? -21.738 3.251 31.345 1.00 95.06 181 ASN A C 1
ATOM 1483 O O . ASN A 1 181 ? -21.495 2.048 31.457 1.00 95.06 181 ASN A O 1
ATOM 1487 N N . LEU A 1 182 ? -21.651 3.884 30.170 1.00 94.81 182 LEU A N 1
ATOM 1488 C CA . LEU A 1 182 ? -21.274 3.208 28.927 1.00 94.81 182 LEU A CA 1
ATOM 1489 C C . LEU A 1 182 ? -19.808 2.786 28.922 1.00 94.81 182 LEU A C 1
ATOM 1491 O O . LEU A 1 182 ? -19.513 1.669 28.501 1.00 94.81 182 LEU A O 1
ATOM 1495 N N . ALA A 1 183 ? -18.902 3.633 29.416 1.00 95.56 183 ALA A N 1
ATOM 1496 C CA . ALA A 1 183 ? -17.489 3.294 29.543 1.00 95.56 183 ALA A CA 1
ATOM 1497 C C . ALA A 1 183 ? -17.308 2.045 30.413 1.00 95.56 183 ALA A C 1
ATOM 1499 O O . ALA A 1 183 ? -16.608 1.116 30.013 1.00 95.56 183 ALA A O 1
ATOM 1500 N N . LYS A 1 184 ? -18.024 1.963 31.542 1.00 96.12 184 LYS A N 1
ATOM 1501 C CA . LYS A 1 184 ? -18.015 0.786 32.416 1.00 96.12 184 LYS A CA 1
ATOM 1502 C C . LYS A 1 184 ? -18.649 -0.443 31.759 1.00 96.12 184 LYS A C 1
ATOM 1504 O O . LYS A 1 184 ? -18.085 -1.531 31.837 1.00 96.12 184 LYS A O 1
ATOM 1509 N N . TRP A 1 185 ? -19.797 -0.291 31.096 1.00 96.06 185 TRP A N 1
ATOM 1510 C CA . TRP A 1 185 ? -20.510 -1.408 30.461 1.00 96.06 185 TRP A CA 1
ATOM 1511 C C . TRP A 1 185 ? -19.732 -2.026 29.288 1.00 96.06 185 TRP A C 1
ATOM 1513 O O . TRP A 1 185 ? -19.654 -3.253 29.167 1.00 96.06 185 TRP A O 1
ATOM 1523 N N . LEU A 1 186 ? -19.116 -1.181 28.456 1.00 95.56 186 LEU A N 1
ATOM 1524 C CA . LEU A 1 186 ? -18.233 -1.583 27.356 1.00 95.56 186 LEU A CA 1
ATOM 1525 C C . LEU A 1 186 ? -16.836 -1.994 27.843 1.00 95.56 186 LEU A C 1
ATOM 1527 O O . LEU A 1 186 ? -16.084 -2.611 27.089 1.00 95.56 186 LEU A O 1
ATOM 1531 N N . GLY A 1 187 ? -16.497 -1.663 29.091 1.00 95.19 187 GLY A N 1
ATOM 1532 C CA . GLY A 1 187 ? -15.185 -1.880 29.682 1.00 95.19 187 GLY A CA 1
ATOM 1533 C C . GLY A 1 187 ? -14.096 -1.135 28.924 1.00 95.19 187 GLY A C 1
ATOM 1534 O O . GLY A 1 187 ? -13.112 -1.768 28.567 1.00 95.19 187 GLY A O 1
ATOM 1535 N N . LEU A 1 188 ? -14.294 0.148 28.601 1.00 95.75 188 LEU A N 1
ATOM 1536 C CA . LEU A 1 188 ? -13.315 1.022 27.935 1.00 95.75 188 LEU A CA 1
ATOM 1537 C C . LEU A 1 188 ? -12.219 1.465 28.917 1.00 95.75 188 LEU A C 1
ATOM 1539 O O . LEU A 1 188 ? -12.493 1.644 30.099 1.00 95.75 188 LEU A O 1
ATOM 1543 N N . ASP A 1 189 ? -10.989 1.628 28.427 1.00 94.56 189 ASP A N 1
ATOM 1544 C CA . ASP A 1 189 ? -9.884 2.190 29.215 1.00 94.56 189 ASP A CA 1
ATOM 1545 C C . ASP A 1 189 ? -9.839 3.721 29.100 1.00 94.56 189 ASP A C 1
ATOM 1547 O O . ASP A 1 189 ? -10.585 4.331 28.329 1.00 94.56 189 ASP A O 1
ATOM 1551 N N . GLU A 1 190 ? -8.980 4.346 29.903 1.00 93.81 190 GLU A N 1
ATOM 1552 C CA . GLU A 1 190 ? -8.865 5.803 29.984 1.00 93.81 190 GLU A CA 1
ATOM 1553 C C . GLU A 1 190 ? -8.491 6.435 28.636 1.00 93.81 190 GLU A C 1
ATOM 1555 O O . GLU A 1 190 ? -9.065 7.459 28.262 1.00 93.81 190 GLU A O 1
ATOM 1560 N N . GLU A 1 191 ? -7.605 5.797 27.865 1.00 94.44 191 GLU A N 1
ATOM 1561 C CA . GLU A 1 191 ? -7.203 6.269 26.536 1.00 94.44 191 GLU A CA 1
ATOM 1562 C C . GLU A 1 191 ? -8.381 6.258 25.551 1.00 94.44 191 GLU A C 1
ATOM 1564 O O . GLU A 1 191 ? -8.607 7.239 24.839 1.00 94.44 191 GLU A O 1
ATOM 1569 N N . MET A 1 192 ? -9.185 5.190 25.541 1.00 95.06 192 MET A N 1
ATOM 1570 C CA . MET A 1 192 ? -10.394 5.100 24.716 1.00 95.06 192 MET A CA 1
ATOM 1571 C C . MET A 1 192 ? -11.439 6.145 25.117 1.00 95.06 192 MET A C 1
ATOM 1573 O O . MET A 1 192 ? -12.048 6.781 24.252 1.00 95.06 192 MET A O 1
ATOM 1577 N N . VAL A 1 193 ? -11.651 6.354 26.420 1.00 94.69 193 VAL A N 1
ATOM 1578 C CA . VAL A 1 193 ? -12.587 7.374 26.919 1.00 94.69 193 VAL A CA 1
ATOM 1579 C C . VAL A 1 193 ? -12.120 8.775 26.518 1.00 94.69 193 VAL A C 1
ATOM 1581 O O . VAL A 1 193 ? -12.936 9.583 26.060 1.00 94.69 193 VAL A O 1
ATOM 1584 N N . ALA A 1 194 ? -10.820 9.058 26.631 1.00 93.81 194 ALA A N 1
ATOM 1585 C CA . ALA A 1 194 ? -10.224 10.319 26.200 1.00 93.81 194 ALA A CA 1
ATOM 1586 C C . ALA A 1 194 ? -10.372 10.524 24.685 1.00 93.81 194 ALA A C 1
ATOM 1588 O O . ALA A 1 194 ? -10.792 11.596 24.244 1.00 93.81 194 ALA A O 1
ATOM 1589 N N . PHE A 1 195 ? -10.126 9.486 23.882 1.00 93.69 195 PHE A N 1
ATOM 1590 C CA . PHE A 1 195 ? -10.307 9.537 22.432 1.00 93.69 195 PHE A CA 1
ATOM 1591 C C . PHE A 1 195 ? -11.751 9.853 22.032 1.00 93.69 195 PHE A C 1
ATOM 1593 O O . PHE A 1 195 ? -11.985 10.704 21.168 1.00 93.69 195 PHE A O 1
ATOM 1600 N N . LEU A 1 196 ? -12.732 9.218 22.679 1.00 93.31 196 LEU A N 1
ATOM 1601 C CA . LEU A 1 196 ? -14.150 9.477 22.420 1.00 93.31 196 LEU A CA 1
ATOM 1602 C C . LEU A 1 196 ? -14.582 10.877 22.876 1.00 93.31 196 LEU A C 1
ATOM 1604 O O . LEU A 1 196 ? -15.417 11.502 22.225 1.00 93.31 196 LEU A O 1
ATOM 1608 N N . SER A 1 197 ? -13.987 11.378 23.960 1.00 91.50 197 SER A N 1
ATOM 1609 C CA . SER A 1 197 ? -1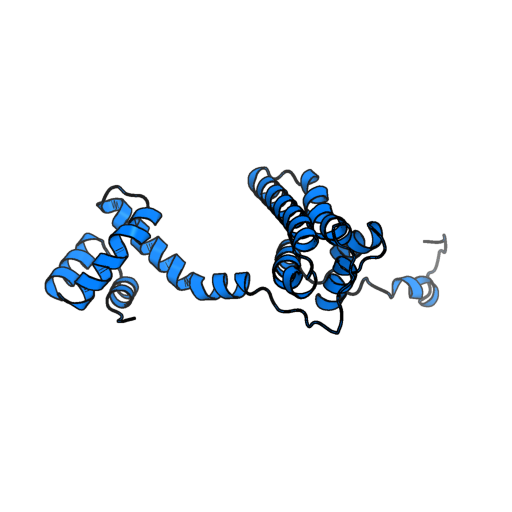4.292 12.696 24.529 1.00 91.50 197 SER A CA 1
ATOM 1610 C C . SER A 1 197 ? -13.581 13.847 23.807 1.00 91.50 197 SER A C 1
ATOM 1612 O O . SER A 1 197 ? -14.001 14.996 23.932 1.00 91.50 197 SER A O 1
ATOM 1614 N N . SER A 1 198 ? -12.524 13.566 23.039 1.00 86.38 198 SER A N 1
ATOM 1615 C CA . SER A 1 198 ? -11.806 14.584 22.268 1.00 86.38 198 SER A CA 1
ATOM 1616 C C . SER A 1 198 ? -12.736 15.254 21.250 1.00 86.38 198 SER A C 1
ATOM 1618 O O . SER A 1 198 ? -13.400 14.585 20.451 1.00 86.38 198 SER A O 1
ATOM 1620 N N . LYS A 1 199 ? -12.803 16.588 21.255 1.00 71.12 199 LYS A N 1
ATOM 1621 C CA . LYS A 1 199 ? -13.410 17.326 20.142 1.00 71.12 199 LYS A CA 1
ATOM 1622 C C . LYS A 1 199 ? -12.420 17.273 18.978 1.00 71.12 199 LYS A C 1
ATOM 1624 O O . LYS A 1 199 ? -11.262 17.640 19.156 1.00 71.12 199 LYS A O 1
ATOM 1629 N N . LYS A 1 200 ? -12.867 16.724 17.845 1.00 55.66 200 LYS A N 1
ATOM 1630 C CA . LYS A 1 200 ? -12.177 16.925 16.566 1.00 55.66 200 LYS A CA 1
ATOM 1631 C C . LYS A 1 200 ? -12.551 18.309 16.059 1.00 55.66 200 LYS A C 1
ATOM 1633 O O . LYS A 1 200 ? -13.719 18.690 16.303 1.00 55.66 200 LYS A O 1
#

Sequence (200 aa):
AQGKEILRFEDVAWLRSRDRKEVIFTTLRRIFYAGSITGALRAAQETDVDLDMLLEWIYENLPYHVKDPEELAATMEMLALADVYRGRIATTQDWSLMRYYIDFMTAGVAASWSRRSHGWIPFKFPSRIMTMSRSKTERDMLKAMGLRIGRKCHMSADRAARDVIPFLRVIFQNDPKIRENLAKWLGLDEEMVAFLSSKK

pLDDT: mean 90.35, std 11.71, range [43.72, 98.56]

Secondary structure (DSSP, 8-state):
--S-SS--GGGGGGGG-----B-HHHHHHHHHT-SSHHHHHHHHHSBSS-HHHHHHHHHHHHHHH--SHHHHHHHHHHHHHHHHHHHHHHHH--GGGHHHHHHIIIIIHHHSS-----S-------HHHHHHHHTHHHHHHHHHHHHHHHHHHT--HHHHHHHTHHHHHHHHHH-HHHHHHHHHHHT--HHHHHHHH---

Foldseek 3Di:
DPPDPDDDCVNCVVVVPDLAAPELQVLLCQQQQPPDLVSQLVSQVSHPDDLVQNLLQLVVCLCQQAPDPQLSVQLVVLSVQLVVLVVVCVVVVPCVSVCSNSSSSGSSNNVSDPSPGDDDDDRDRRVVVVVCVVCVVVVVLLLVLLVLCCVVVVHHSVCCSPPPLVVLLVCLQPPVVVLVVVCVVSVPDPVSSCVSNDDD

Radius of gyration: 25.57 Å; chains: 1; bounding box: 72×40×58 Å